Protein AF-D8TQG2-F1 (afdb_monomer)

Radius of gyration: 27.09 Å; Cα contacts (8 Å, |Δi|>4): 360; chains: 1; bounding box: 74×68×69 Å

Secondary structure (DSSP, 8-state):
--TT--TT-EEEE-S-SSGGGTT-EEEE-S--BTTTTBEEEEEEESHHHHHH-TT-EEE-GGGEEE---------------S-TTSHHHHHHHHHHHHT-TTGGGTT--HHHHHHHHHHHHHHHT--------------------------PPPPP---------------HHHHHHHTTTS---GGGSTT--HHHHHHHHHHHHHHHHHTT-S-SSS--HHHHHHHHHHHTTS---HHHHHHHHS---GGGGGGT---HHHHHHHHTT--TTS-S-----HHHHHHHHHHHSS-HHHHHHH-THHHHTTT-HHHHHHHHHHHHTT-

Structure (mmCIF, N/CA/C/O backbone):
data_AF-D8TQG2-F1
#
_entry.id   AF-D8TQG2-F1
#
loop_
_atom_site.group_PDB
_atom_site.id
_atom_site.type_symbol
_atom_site.label_atom_id
_atom_site.label_alt_id
_atom_site.label_comp_id
_atom_site.label_asym_id
_atom_site.label_entity_id
_atom_site.label_seq_id
_atom_site.pdbx_PDB_ins_code
_atom_site.Cartn_x
_atom_site.Cartn_y
_atom_site.Cartn_z
_atom_site.occupancy
_atom_site.B_iso_or_equiv
_atom_site.auth_seq_id
_atom_site.auth_comp_id
_atom_site.auth_asym_id
_atom_site.auth_atom_id
_atom_site.pdbx_PDB_model_num
ATOM 1 N N . MET A 1 1 ? 39.808 -12.192 -28.891 1.00 53.97 1 MET A N 1
ATOM 2 C CA . MET A 1 1 ? 38.763 -11.842 -27.897 1.00 53.97 1 MET A CA 1
ATOM 3 C C . MET A 1 1 ? 37.554 -11.109 -28.497 1.00 53.97 1 MET A C 1
ATOM 5 O O . MET A 1 1 ? 36.552 -11.020 -27.806 1.00 53.97 1 MET A O 1
ATOM 9 N N . ALA A 1 2 ? 37.586 -10.628 -29.751 1.00 56.16 2 ALA A N 1
ATOM 10 C CA . ALA A 1 2 ? 36.454 -9.911 -30.361 1.00 56.16 2 ALA A CA 1
ATOM 11 C C . ALA A 1 2 ? 35.351 -10.815 -30.968 1.00 56.16 2 ALA A C 1
ATOM 13 O O . ALA A 1 2 ? 34.263 -10.323 -31.249 1.00 56.16 2 ALA A O 1
ATOM 14 N N . ASP A 1 3 ? 35.594 -12.120 -31.135 1.00 64.38 3 ASP A N 1
ATOM 15 C CA . ASP A 1 3 ? 34.710 -13.011 -31.914 1.00 64.38 3 ASP A CA 1
ATOM 16 C C . ASP A 1 3 ? 33.412 -13.446 -31.204 1.00 64.38 3 ASP A C 1
ATOM 18 O O . ASP A 1 3 ? 32.565 -14.111 -31.801 1.00 64.38 3 ASP A O 1
ATOM 22 N N . ASP A 1 4 ? 33.210 -13.045 -29.947 1.00 85.19 4 ASP A N 1
ATOM 23 C CA . ASP A 1 4 ? 32.065 -13.485 -29.137 1.00 85.19 4 ASP A CA 1
ATOM 24 C C . ASP A 1 4 ? 30.937 -12.451 -28.998 1.00 85.19 4 ASP A C 1
ATOM 26 O O . ASP A 1 4 ? 29.939 -12.700 -28.313 1.00 85.19 4 ASP A O 1
ATOM 30 N N . LEU A 1 5 ? 31.045 -11.297 -29.661 1.00 92.75 5 LEU A N 1
ATOM 31 C CA . LEU A 1 5 ? 30.005 -10.268 -29.640 1.00 92.75 5 LEU A CA 1
ATOM 32 C C . LEU A 1 5 ? 28.944 -10.544 -30.713 1.00 92.75 5 LEU A C 1
ATOM 34 O O . LEU A 1 5 ? 29.141 -10.302 -31.903 1.00 92.75 5 LEU A O 1
ATOM 38 N N . ARG A 1 6 ? 27.782 -11.047 -30.285 1.00 93.94 6 ARG A N 1
ATOM 39 C CA . ARG A 1 6 ? 26.642 -11.370 -31.159 1.00 93.94 6 ARG A CA 1
ATOM 40 C C . ARG A 1 6 ? 25.444 -10.473 -30.856 1.00 93.94 6 ARG A C 1
ATOM 42 O O . ARG A 1 6 ? 25.353 -9.865 -29.789 1.00 93.94 6 ARG A O 1
ATOM 49 N N . LYS A 1 7 ? 24.486 -10.421 -31.787 1.00 94.44 7 LYS A N 1
ATOM 50 C CA . LYS A 1 7 ? 23.180 -9.786 -31.550 1.00 94.44 7 LYS A CA 1
ATOM 51 C C . LYS A 1 7 ? 22.555 -10.349 -30.265 1.00 94.44 7 LYS A C 1
ATOM 53 O O . LYS A 1 7 ? 22.501 -11.563 -30.090 1.00 94.44 7 LYS A O 1
ATOM 58 N N . GLY A 1 8 ? 22.096 -9.468 -29.380 1.00 92.69 8 GLY A N 1
ATOM 59 C CA . GLY A 1 8 ? 21.528 -9.804 -28.073 1.00 92.69 8 GLY A CA 1
ATOM 60 C C . GLY A 1 8 ? 22.522 -9.779 -26.906 1.00 92.69 8 GLY A C 1
ATOM 61 O O . GLY A 1 8 ? 22.096 -9.844 -25.755 1.00 92.69 8 GLY A O 1
ATOM 62 N N . CYS A 1 9 ? 23.831 -9.666 -27.155 1.00 95.25 9 CYS A N 1
ATOM 63 C CA . CYS A 1 9 ? 24.804 -9.516 -26.074 1.00 95.25 9 CYS A CA 1
ATOM 64 C C . CYS A 1 9 ? 24.611 -8.178 -25.350 1.00 95.25 9 CYS A C 1
ATOM 66 O O . CYS A 1 9 ? 24.595 -7.119 -25.985 1.00 95.25 9 CYS A O 1
ATOM 68 N N . ARG A 1 10 ? 24.523 -8.235 -24.015 1.00 96.19 10 ARG A N 1
ATOM 69 C CA . ARG A 1 10 ? 24.656 -7.057 -23.156 1.00 96.19 10 ARG A CA 1
ATOM 70 C C . ARG A 1 10 ? 26.114 -6.633 -23.071 1.00 96.19 10 ARG A C 1
ATOM 72 O O . ARG A 1 10 ? 26.999 -7.462 -22.843 1.00 96.19 10 ARG A O 1
ATOM 79 N N . VAL A 1 11 ? 26.337 -5.343 -23.250 1.00 97.12 11 VAL A N 1
ATOM 80 C CA . VAL A 1 11 ? 27.664 -4.738 -23.309 1.00 97.12 11 VAL A CA 1
ATOM 81 C C . VAL A 1 11 ? 27.692 -3.441 -22.513 1.00 97.12 11 VAL A C 1
ATOM 83 O O . VAL A 1 11 ? 26.680 -2.748 -22.429 1.00 97.12 11 VAL A O 1
ATOM 86 N N . ARG A 1 12 ? 28.849 -3.123 -21.944 1.00 97.50 12 ARG A N 1
ATOM 87 C CA . ARG A 1 12 ? 29.188 -1.828 -21.365 1.00 97.50 12 ARG A CA 1
ATOM 88 C C . ARG A 1 12 ? 30.148 -1.119 -22.309 1.00 97.50 12 ARG A C 1
ATOM 90 O O . ARG A 1 12 ? 31.041 -1.753 -22.871 1.00 97.50 12 ARG A O 1
ATOM 97 N N . LEU A 1 13 ? 29.917 0.165 -22.535 1.00 97.75 13 LEU A N 1
ATOM 98 C CA . LEU A 1 13 ? 30.717 0.983 -23.438 1.00 97.75 13 LEU A CA 1
ATOM 99 C C . LEU A 1 13 ? 31.872 1.622 -22.664 1.00 97.75 13 LEU A C 1
ATOM 101 O O . LEU A 1 13 ? 31.678 2.117 -21.559 1.00 97.75 13 LEU A O 1
ATOM 105 N N . SER A 1 14 ? 33.070 1.640 -23.243 1.00 97.44 14 SER A N 1
ATOM 106 C CA . SER A 1 14 ? 34.241 2.271 -22.623 1.00 97.44 14 SER A CA 1
ATOM 107 C C . SER A 1 14 ? 35.212 2.824 -23.667 1.00 97.44 14 SER A C 1
ATOM 109 O O . SER A 1 14 ? 35.216 2.398 -24.823 1.00 97.44 14 SER A O 1
ATOM 111 N N . GLY A 1 15 ? 36.039 3.802 -23.287 1.00 96.31 15 GLY A N 1
ATOM 112 C CA . GLY A 1 15 ? 37.063 4.395 -24.158 1.00 96.31 15 GLY A CA 1
ATOM 113 C C . GLY A 1 15 ? 36.517 5.222 -25.331 1.00 96.31 15 GLY A C 1
ATOM 114 O O . GLY A 1 15 ? 37.171 5.319 -26.372 1.00 96.31 15 GLY A O 1
ATOM 115 N N . LEU A 1 16 ? 35.311 5.778 -25.204 1.00 96.62 16 LEU A N 1
ATOM 116 C CA . LEU A 1 16 ? 34.699 6.666 -26.192 1.00 96.62 16 LEU A CA 1
ATOM 117 C C . LEU A 1 16 ? 35.055 8.129 -25.904 1.00 96.62 16 LEU A C 1
ATOM 119 O O . LEU A 1 16 ? 35.160 8.538 -24.751 1.00 96.62 16 LEU A O 1
ATOM 123 N N . SER A 1 17 ? 35.194 8.940 -26.958 1.00 97.12 17 SER A N 1
ATOM 124 C CA . SER A 1 17 ? 35.451 10.386 -26.832 1.00 97.12 17 SER A CA 1
ATOM 125 C C . SER A 1 17 ? 34.265 11.159 -26.250 1.00 97.12 17 SER A C 1
ATOM 127 O O . SER A 1 17 ? 34.432 12.251 -25.719 1.00 97.12 17 SER A O 1
ATOM 129 N N . ILE A 1 18 ? 33.062 10.599 -26.371 1.00 97.06 18 ILE A N 1
ATOM 130 C CA . ILE A 1 18 ? 31.827 11.156 -25.829 1.00 97.06 18 ILE A CA 1
ATOM 131 C C . ILE A 1 18 ? 31.669 10.606 -24.411 1.00 97.06 18 ILE A C 1
ATOM 133 O O . ILE A 1 18 ? 31.338 9.434 -24.234 1.00 97.06 18 ILE A O 1
ATOM 137 N N . SER A 1 19 ? 31.918 11.453 -23.411 1.00 95.56 19 SER A N 1
ATOM 138 C CA . SER A 1 19 ? 31.965 11.056 -21.998 1.00 95.56 19 SER A CA 1
ATOM 139 C C . SER A 1 19 ? 30.675 10.397 -21.513 1.00 95.56 19 SER A C 1
ATOM 141 O O . SER A 1 19 ? 30.756 9.378 -20.839 1.00 95.56 19 SER A O 1
ATOM 143 N N . ILE A 1 20 ? 29.508 10.907 -21.927 1.00 95.75 20 ILE A N 1
ATOM 144 C CA . ILE A 1 20 ? 28.192 10.372 -21.533 1.00 95.75 20 ILE A CA 1
ATOM 145 C C . ILE A 1 20 ? 27.964 8.916 -21.975 1.00 95.75 20 ILE A C 1
ATOM 147 O O . ILE A 1 20 ? 27.122 8.230 -21.409 1.00 95.75 20 ILE A O 1
ATOM 151 N N . LEU A 1 21 ? 28.710 8.425 -22.973 1.00 97.06 21 LEU A N 1
ATOM 152 C CA . LEU A 1 21 ? 28.608 7.041 -23.439 1.00 97.06 21 LEU A CA 1
ATOM 153 C C . LEU A 1 21 ? 29.536 6.080 -22.691 1.00 97.06 21 LEU A C 1
ATOM 155 O O . LEU A 1 21 ? 29.338 4.871 -22.793 1.00 97.06 21 LEU A O 1
ATOM 159 N N . ASN A 1 22 ? 30.548 6.571 -21.973 1.00 97.25 22 ASN A N 1
ATOM 160 C CA . ASN A 1 22 ? 31.389 5.699 -21.157 1.00 97.25 22 ASN A CA 1
ATOM 161 C C . ASN A 1 22 ? 30.583 5.188 -19.957 1.00 97.25 22 ASN A C 1
ATOM 163 O O . ASN A 1 22 ? 29.744 5.903 -19.417 1.00 97.25 22 ASN A O 1
ATOM 167 N N . ASP A 1 23 ? 30.783 3.919 -19.612 1.00 96.31 23 ASP A N 1
ATOM 168 C CA . ASP A 1 23 ? 30.047 3.158 -18.594 1.00 96.31 23 ASP A CA 1
ATOM 169 C C . ASP A 1 23 ? 28.555 2.932 -18.885 1.00 96.31 23 ASP A C 1
ATOM 171 O O . ASP A 1 23 ? 27.867 2.237 -18.134 1.00 96.31 23 ASP A O 1
ATOM 175 N N . SER A 1 24 ? 28.060 3.420 -20.027 1.00 97.06 24 SER A N 1
ATOM 176 C CA . SER A 1 24 ? 26.704 3.132 -20.486 1.00 97.06 24 SER A CA 1
ATOM 177 C C . SER A 1 24 ? 26.537 1.646 -20.796 1.00 97.06 24 SER A C 1
ATOM 179 O O . SER A 1 24 ? 27.381 1.028 -21.450 1.00 97.06 24 SER A O 1
ATOM 181 N N . GLU A 1 25 ? 25.411 1.070 -20.380 1.00 97.38 25 GLU A N 1
ATOM 182 C CA . GLU A 1 25 ? 25.038 -0.304 -20.708 1.00 97.38 25 GLU A CA 1
ATOM 183 C C . GLU A 1 25 ? 24.083 -0.329 -21.899 1.00 97.38 25 GLU A C 1
ATOM 185 O O . GLU A 1 25 ? 23.146 0.466 -21.994 1.00 97.38 25 GLU A O 1
ATOM 190 N N . GLY A 1 26 ? 24.289 -1.282 -22.803 1.00 96.81 26 GLY A N 1
ATOM 191 C CA . GLY A 1 26 ? 23.486 -1.451 -24.003 1.00 96.81 26 GLY A CA 1
ATOM 192 C C . GLY A 1 26 ? 23.373 -2.902 -24.455 1.00 96.81 26 GLY A C 1
ATOM 193 O O . GLY A 1 26 ? 23.882 -3.832 -23.827 1.00 96.81 26 GLY A O 1
ATOM 194 N N . CYS A 1 27 ? 22.679 -3.097 -25.570 1.00 96.62 27 CYS A N 1
ATOM 195 C CA . CYS A 1 27 ? 22.504 -4.390 -26.217 1.00 96.62 27 CYS A CA 1
ATOM 196 C C . CYS A 1 27 ? 22.850 -4.293 -27.705 1.00 96.62 27 CYS A C 1
ATOM 198 O O . CYS A 1 27 ? 22.416 -3.362 -28.388 1.00 96.62 27 CYS A O 1
ATOM 200 N N . ILE A 1 28 ? 23.612 -5.259 -28.221 1.00 96.31 28 ILE A N 1
ATOM 201 C CA . ILE A 1 28 ? 23.922 -5.340 -29.654 1.00 96.31 28 ILE A CA 1
ATOM 202 C C . ILE A 1 28 ? 22.644 -5.710 -30.417 1.00 96.31 28 ILE A C 1
ATOM 204 O O . ILE A 1 28 ? 22.108 -6.804 -30.243 1.00 96.31 28 ILE A O 1
ATOM 208 N N . VAL A 1 29 ? 22.150 -4.824 -31.283 1.00 95.31 29 VAL A N 1
ATOM 209 C CA . VAL A 1 29 ? 20.849 -5.005 -31.966 1.00 95.31 29 VAL A CA 1
ATOM 210 C C . VAL A 1 29 ? 20.953 -5.592 -33.372 1.00 95.31 29 VAL A C 1
ATOM 212 O O . VAL A 1 29 ? 19.951 -6.041 -33.933 1.00 95.31 29 VAL A O 1
ATOM 215 N N . GLY A 1 30 ? 22.155 -5.652 -33.936 1.00 92.50 30 GLY A N 1
ATOM 216 C CA . GLY A 1 30 ? 22.383 -6.081 -35.313 1.00 92.50 30 GLY A CA 1
ATOM 217 C C . GLY A 1 30 ? 23.730 -6.773 -35.516 1.00 92.50 30 GLY A C 1
ATOM 218 O O . GLY A 1 30 ? 24.529 -6.858 -34.580 1.00 92.50 30 GLY A O 1
ATOM 219 N N . PRO A 1 31 ? 23.968 -7.303 -36.727 1.00 94.31 31 PRO A N 1
ATOM 220 C CA . PRO A 1 31 ? 25.251 -7.897 -37.080 1.00 94.31 31 PRO A CA 1
ATOM 221 C C . PRO A 1 31 ? 26.373 -6.849 -37.058 1.00 94.31 31 PRO A C 1
ATOM 223 O O . PRO A 1 31 ? 26.122 -5.643 -37.087 1.00 94.31 31 PRO A O 1
ATOM 226 N N . PHE A 1 32 ? 27.616 -7.328 -37.002 1.00 95.19 32 PHE A N 1
ATOM 227 C CA . PHE A 1 32 ? 28.792 -6.487 -37.198 1.00 95.19 32 PHE A CA 1
ATOM 228 C C . PHE A 1 32 ? 28.749 -5.856 -38.593 1.00 95.19 32 PHE A C 1
ATOM 230 O O . PHE A 1 32 ? 28.595 -6.554 -39.594 1.00 95.19 32 PHE A O 1
ATOM 237 N N . ASP A 1 33 ? 28.870 -4.535 -38.653 1.00 95.56 33 ASP A N 1
ATOM 238 C CA . ASP A 1 33 ? 28.901 -3.789 -39.904 1.00 95.56 33 ASP A CA 1
ATOM 239 C C . ASP A 1 33 ? 30.335 -3.809 -40.447 1.00 95.56 33 ASP A C 1
ATOM 241 O O . ASP A 1 33 ? 31.208 -3.086 -39.958 1.00 95.56 33 ASP A O 1
ATOM 245 N N . SER A 1 34 ? 30.586 -4.657 -41.449 1.00 95.06 34 SER A N 1
ATOM 246 C CA . SER A 1 34 ? 31.916 -4.846 -42.040 1.00 95.06 34 SER A CA 1
ATOM 247 C C . SER A 1 34 ? 32.454 -3.595 -42.735 1.00 95.06 34 SER A C 1
ATOM 249 O O . SER A 1 34 ? 33.667 -3.451 -42.845 1.00 95.06 34 SER A O 1
ATOM 251 N N . ALA A 1 35 ? 31.583 -2.683 -43.181 1.00 95.56 35 ALA A N 1
ATOM 252 C CA . ALA A 1 35 ? 32.004 -1.443 -43.825 1.00 95.56 35 ALA A CA 1
ATOM 253 C C . ALA A 1 35 ? 32.530 -0.428 -42.803 1.00 95.56 35 ALA A C 1
ATOM 255 O O . ALA A 1 35 ? 33.502 0.275 -43.068 1.00 95.56 35 ALA A O 1
ATOM 256 N N . THR A 1 36 ? 31.906 -0.350 -41.622 1.00 96.31 36 THR A N 1
ATOM 257 C CA . THR A 1 36 ? 32.297 0.627 -40.587 1.00 96.31 36 THR A CA 1
ATOM 258 C C . THR A 1 36 ? 33.171 0.052 -39.474 1.00 96.31 36 THR A C 1
ATOM 260 O O . THR A 1 36 ? 33.743 0.814 -38.688 1.00 96.31 36 THR A O 1
ATOM 263 N N . GLY A 1 37 ? 33.283 -1.274 -39.386 1.00 96.06 37 GLY A N 1
ATOM 264 C CA . GLY A 1 37 ? 34.014 -1.968 -38.331 1.00 96.06 37 GLY A CA 1
ATOM 265 C C . GLY A 1 37 ? 33.367 -1.818 -36.949 1.00 96.06 37 GLY A C 1
ATOM 266 O O . GLY A 1 37 ? 34.075 -1.731 -35.942 1.00 96.06 37 GLY A O 1
ATOM 267 N N . ARG A 1 38 ? 32.034 -1.692 -36.887 1.00 97.31 38 ARG A N 1
ATOM 268 C CA . ARG A 1 38 ? 31.287 -1.341 -35.666 1.00 97.31 38 ARG A CA 1
ATOM 269 C C . ARG A 1 38 ? 30.053 -2.222 -35.467 1.00 97.31 38 ARG A C 1
ATOM 271 O O . ARG A 1 38 ? 29.424 -2.661 -36.424 1.00 97.31 38 ARG A O 1
ATOM 278 N N . HIS A 1 39 ? 29.663 -2.420 -34.212 1.00 97.44 39 HIS A N 1
ATOM 279 C CA . HIS A 1 39 ? 28.376 -3.003 -33.840 1.00 97.44 39 HIS A CA 1
ATOM 280 C C . HIS A 1 39 ? 27.338 -1.903 -33.589 1.00 97.44 39 HIS A C 1
ATOM 282 O O . HIS A 1 39 ? 27.659 -0.920 -32.915 1.00 97.44 39 HIS A O 1
ATOM 288 N N . PRO A 1 40 ? 26.092 -2.055 -34.069 1.00 97.88 40 PRO A N 1
ATOM 289 C CA . PRO A 1 40 ? 24.986 -1.214 -33.635 1.00 97.88 40 PRO A CA 1
ATOM 290 C C . PRO A 1 40 ? 24.540 -1.637 -32.228 1.00 97.88 40 PRO A C 1
ATOM 292 O O . PRO A 1 40 ? 24.175 -2.794 -31.996 1.00 97.88 40 PRO A O 1
ATOM 295 N N . VAL A 1 41 ? 24.563 -0.695 -31.290 1.00 97.81 41 VAL A N 1
ATOM 296 C CA . VAL A 1 41 ? 24.223 -0.899 -29.881 1.00 97.81 41 VAL A CA 1
ATOM 297 C C . VAL A 1 41 ? 23.064 0.012 -29.499 1.00 97.81 41 VAL A C 1
ATOM 299 O O . VAL A 1 41 ? 23.153 1.230 -29.636 1.00 97.81 41 VAL A O 1
ATOM 302 N N . LYS A 1 42 ? 21.978 -0.574 -28.989 1.00 97.62 42 LYS A N 1
ATOM 303 C CA . LYS A 1 42 ? 20.886 0.173 -28.359 1.00 97.62 42 LYS A CA 1
ATOM 304 C C . LYS A 1 42 ? 21.216 0.373 -26.886 1.00 97.62 42 LYS A C 1
ATOM 306 O O . LYS A 1 42 ? 21.449 -0.608 -26.180 1.00 97.62 42 LYS A O 1
ATOM 311 N N . LEU A 1 43 ? 21.250 1.625 -26.446 1.00 97.56 43 LEU A N 1
ATOM 312 C CA . LEU A 1 43 ? 21.536 1.975 -25.058 1.00 97.56 43 LEU A CA 1
ATOM 313 C C . LEU A 1 43 ? 20.346 1.620 -24.163 1.00 97.56 43 LEU A C 1
ATOM 315 O O . LEU A 1 43 ? 19.192 1.679 -24.589 1.00 97.56 43 LEU A O 1
ATOM 319 N N . LEU A 1 44 ? 20.650 1.216 -22.934 1.00 94.88 44 LEU A N 1
ATOM 320 C CA . LEU A 1 44 ? 19.684 0.863 -21.897 1.00 94.88 44 LEU A CA 1
ATOM 321 C C . LEU A 1 44 ? 19.852 1.743 -20.656 1.00 94.88 44 LEU A C 1
ATOM 323 O O . LEU A 1 44 ? 18.855 2.036 -20.004 1.00 94.88 44 LEU A O 1
ATOM 327 N N . LYS A 1 45 ? 21.091 2.130 -20.317 1.00 93.75 45 LYS A N 1
ATOM 328 C CA . LYS A 1 45 ? 21.432 2.996 -19.178 1.00 93.75 45 LYS A CA 1
ATOM 329 C C . LYS A 1 45 ? 22.723 3.786 -19.462 1.00 93.75 45 LYS A C 1
ATOM 331 O O . LYS A 1 45 ? 23.555 3.264 -20.203 1.00 93.75 45 LYS A O 1
ATOM 336 N N . PRO A 1 46 ? 22.927 4.957 -18.837 1.00 94.94 46 PRO A N 1
ATOM 337 C CA . PRO A 1 46 ? 21.951 5.682 -18.023 1.00 94.94 46 PRO A CA 1
ATOM 338 C C . PRO A 1 46 ? 20.933 6.431 -18.911 1.00 94.94 46 PRO A C 1
ATOM 340 O O . PRO A 1 46 ? 21.075 6.459 -20.137 1.00 94.94 46 PRO A O 1
ATOM 343 N N . THR A 1 47 ? 19.859 6.964 -18.321 1.00 91.50 47 THR A N 1
ATOM 344 C CA . THR A 1 47 ? 18.724 7.552 -19.064 1.00 91.50 47 THR A CA 1
ATOM 345 C C . THR A 1 47 ? 19.160 8.718 -19.948 1.00 91.50 47 THR A C 1
ATOM 347 O O . THR A 1 47 ? 18.686 8.855 -21.071 1.00 91.50 47 THR A O 1
ATOM 350 N N . GLU A 1 48 ? 20.122 9.514 -19.494 1.00 94.31 48 GLU A N 1
ATOM 351 C CA . GLU A 1 48 ? 20.652 10.669 -20.215 1.00 94.31 48 GLU A CA 1
ATOM 352 C C . GLU A 1 48 ? 21.305 10.242 -21.538 1.00 94.31 48 GLU A C 1
ATOM 354 O O . GLU A 1 48 ? 21.096 10.876 -22.573 1.00 94.31 48 GLU A O 1
ATOM 359 N N . ALA A 1 49 ? 22.034 9.120 -21.536 1.00 94.75 49 ALA A N 1
ATOM 360 C CA . ALA A 1 49 ? 22.641 8.560 -22.740 1.00 94.75 49 ALA A CA 1
ATOM 361 C C . ALA A 1 49 ? 21.579 8.013 -23.710 1.00 94.75 49 ALA A C 1
ATOM 363 O O . ALA A 1 49 ? 21.700 8.185 -24.924 1.00 94.75 49 ALA A O 1
ATOM 364 N N . VAL A 1 50 ? 20.514 7.393 -23.185 1.00 95.75 50 VAL A N 1
ATOM 365 C CA . VAL A 1 50 ? 19.376 6.910 -23.989 1.00 95.75 50 VAL A CA 1
ATOM 366 C C . VAL A 1 50 ? 18.650 8.078 -24.660 1.00 95.75 50 VAL A C 1
ATOM 368 O O . VAL A 1 50 ? 18.372 8.009 -25.855 1.00 95.75 50 VAL A O 1
ATOM 371 N N . THR A 1 51 ? 18.403 9.165 -23.927 1.00 93.62 51 THR A N 1
ATOM 372 C CA . THR A 1 51 ? 17.750 10.376 -24.445 1.00 93.62 51 THR A CA 1
ATOM 373 C C . THR A 1 51 ? 18.612 11.094 -25.480 1.00 93.62 51 THR A C 1
ATOM 375 O O . THR A 1 51 ? 18.096 11.543 -26.500 1.00 93.62 51 THR A O 1
ATOM 378 N N . ALA A 1 52 ? 19.929 11.173 -25.262 1.00 95.19 52 ALA A N 1
ATOM 379 C CA . ALA A 1 52 ? 20.850 11.796 -26.211 1.00 95.19 52 ALA A CA 1
ATOM 380 C C . ALA A 1 52 ? 21.015 10.983 -27.512 1.00 95.19 52 ALA A C 1
ATOM 382 O O . ALA A 1 52 ? 21.280 11.555 -28.570 1.00 95.19 52 ALA A O 1
ATOM 383 N N . TYR A 1 53 ? 20.841 9.656 -27.452 1.00 96.50 53 TYR A N 1
ATOM 384 C CA . TYR A 1 53 ? 21.025 8.744 -28.586 1.00 96.50 53 TYR A CA 1
ATOM 385 C C . TYR A 1 53 ? 19.859 7.745 -28.719 1.00 96.50 53 TYR A C 1
ATOM 387 O O . TYR A 1 53 ? 20.062 6.530 -28.600 1.00 96.50 53 TYR A O 1
ATOM 395 N N . PRO A 1 54 ? 18.637 8.213 -29.041 1.00 93.75 54 PRO A N 1
ATOM 396 C CA . PRO A 1 54 ? 17.427 7.380 -29.034 1.00 93.75 54 PRO A CA 1
ATOM 397 C C . PRO A 1 54 ? 17.467 6.245 -30.069 1.00 93.75 54 PRO A C 1
ATOM 399 O O . PRO A 1 54 ? 16.867 5.187 -29.879 1.00 93.75 54 PRO A O 1
ATOM 402 N N . ASN A 1 55 ? 18.235 6.429 -31.146 1.00 96.56 55 ASN A N 1
ATOM 403 C CA . ASN A 1 55 ? 18.425 5.439 -32.210 1.00 96.56 55 ASN 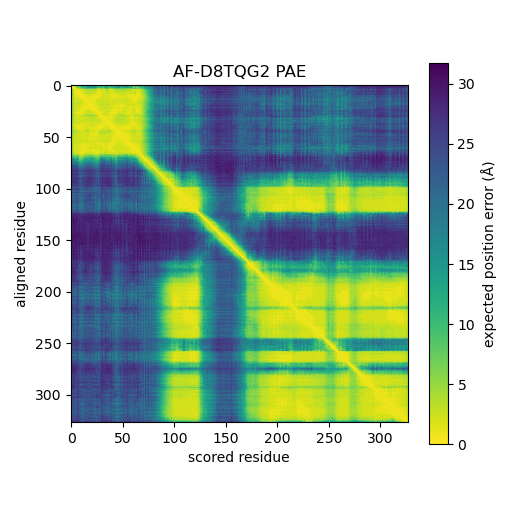A CA 1
ATOM 404 C C . ASN A 1 55 ? 19.589 4.462 -31.938 1.00 96.56 55 ASN A C 1
ATOM 406 O O . ASN A 1 55 ? 19.891 3.608 -32.773 1.00 96.56 55 ASN A O 1
ATOM 410 N N . GLY A 1 56 ? 20.247 4.575 -30.780 1.00 95.50 56 GLY A N 1
ATOM 411 C CA . GLY A 1 56 ? 21.457 3.831 -30.447 1.00 95.50 56 GLY A CA 1
ATOM 412 C C . GLY A 1 56 ? 22.724 4.411 -31.079 1.00 95.50 56 GLY A C 1
ATOM 413 O O . GLY A 1 56 ? 22.730 5.485 -31.679 1.00 95.50 56 GLY A O 1
ATOM 414 N N . VAL A 1 57 ? 23.830 3.685 -30.924 1.00 97.56 57 VAL A N 1
ATOM 415 C CA . VAL A 1 57 ? 25.174 4.107 -31.338 1.00 97.56 57 VAL A CA 1
ATOM 416 C C . VAL A 1 57 ? 25.908 2.981 -32.063 1.00 97.56 57 VAL A C 1
ATOM 418 O O . VAL A 1 57 ? 25.696 1.803 -31.788 1.00 97.56 57 VAL A O 1
ATOM 421 N N . LYS A 1 58 ? 26.799 3.327 -32.999 1.00 97.75 58 LYS A N 1
ATOM 422 C CA . LYS A 1 58 ? 27.700 2.361 -33.649 1.00 97.75 58 LYS A CA 1
ATOM 423 C C . LYS A 1 58 ? 29.075 2.397 -32.985 1.00 97.75 58 LYS A C 1
ATOM 425 O O . LYS A 1 58 ? 29.783 3.404 -33.089 1.00 97.75 58 LYS A O 1
ATOM 430 N N . VAL A 1 59 ? 29.477 1.294 -32.358 1.00 97.62 59 VAL A N 1
ATOM 431 C CA . VAL A 1 59 ? 30.659 1.222 -31.483 1.00 97.62 59 VAL A CA 1
ATOM 432 C C . VAL A 1 59 ? 31.637 0.150 -31.968 1.00 97.62 59 VAL A C 1
ATOM 434 O O . VAL A 1 59 ? 31.219 -0.917 -32.417 1.00 97.62 59 VAL A O 1
ATOM 437 N N . LYS A 1 60 ? 32.947 0.430 -31.924 1.00 97.31 60 LYS A N 1
ATOM 438 C CA . LYS A 1 60 ? 33.978 -0.552 -32.302 1.00 97.31 60 LYS A CA 1
ATOM 439 C C . LYS A 1 60 ? 34.042 -1.676 -31.258 1.00 97.31 60 LYS A C 1
ATOM 441 O O . LYS A 1 60 ? 33.861 -1.389 -30.079 1.00 97.31 60 LYS A O 1
ATOM 446 N N . PRO A 1 61 ? 34.395 -2.917 -31.637 1.00 96.69 61 PRO A N 1
ATOM 447 C CA . PRO A 1 61 ? 34.531 -4.022 -30.684 1.00 96.69 61 PRO A CA 1
ATOM 448 C C . PRO A 1 61 ? 35.466 -3.729 -29.499 1.00 96.69 61 PRO A C 1
ATOM 450 O O . PRO A 1 61 ? 35.191 -4.159 -28.389 1.00 96.69 61 PRO A O 1
ATOM 453 N N . ALA A 1 62 ? 36.533 -2.949 -29.711 1.00 96.62 62 ALA A N 1
ATOM 454 C CA . ALA A 1 62 ? 37.483 -2.573 -28.657 1.00 96.62 62 ALA A CA 1
ATOM 455 C C . ALA A 1 62 ? 36.887 -1.670 -27.558 1.00 96.62 62 ALA A C 1
ATOM 457 O O . ALA A 1 62 ? 37.490 -1.519 -26.504 1.00 96.62 62 ALA A O 1
ATOM 458 N N . ASN A 1 63 ? 35.722 -1.069 -27.811 1.00 97.31 63 ASN A N 1
ATOM 459 C CA . ASN A 1 63 ? 35.007 -0.188 -26.889 1.00 97.31 63 ASN A CA 1
ATOM 460 C C . ASN A 1 63 ? 33.799 -0.888 -26.239 1.00 97.31 63 ASN A C 1
ATOM 462 O O . ASN A 1 63 ? 32.924 -0.213 -25.699 1.00 97.31 63 ASN A O 1
ATOM 466 N N . LEU A 1 64 ? 33.699 -2.217 -26.362 1.00 96.81 64 LEU A N 1
ATOM 467 C CA . LEU A 1 64 ? 32.598 -3.015 -25.833 1.00 96.81 64 LEU A CA 1
ATOM 468 C C . LEU A 1 64 ? 33.128 -4.051 -24.847 1.00 96.81 64 LEU A C 1
ATOM 470 O O . LEU A 1 64 ? 33.847 -4.977 -25.218 1.00 96.81 64 LEU A O 1
ATOM 474 N N . GLU A 1 65 ? 32.706 -3.932 -23.598 1.00 96.31 65 GLU A N 1
ATOM 475 C CA . GLU A 1 65 ? 32.946 -4.920 -22.559 1.00 96.31 65 GLU A CA 1
ATOM 476 C C . GLU A 1 65 ? 31.688 -5.769 -22.369 1.00 96.31 65 GLU A C 1
ATOM 478 O O . GLU A 1 65 ? 30.585 -5.246 -22.227 1.00 96.31 65 GLU A O 1
ATOM 483 N N . ARG A 1 66 ? 31.810 -7.097 -22.379 1.00 95.25 66 ARG A N 1
ATOM 484 C CA . ARG A 1 66 ? 30.653 -7.974 -22.175 1.00 95.25 66 ARG A CA 1
ATOM 485 C C . ARG A 1 66 ? 30.219 -7.914 -20.714 1.00 95.25 66 ARG A C 1
ATOM 487 O O . ARG A 1 66 ? 30.949 -8.357 -19.833 1.00 95.25 66 ARG A O 1
ATOM 494 N N . VAL A 1 67 ? 28.991 -7.468 -20.466 1.00 94.88 67 VAL A N 1
ATOM 495 C CA . VAL A 1 67 ? 28.408 -7.543 -19.124 1.00 94.88 67 VAL A CA 1
ATOM 496 C C . VAL A 1 67 ? 28.028 -8.998 -18.885 1.00 94.88 67 VAL A C 1
ATOM 498 O O . VAL A 1 67 ? 27.181 -9.549 -19.598 1.00 94.88 67 VAL A O 1
ATOM 501 N N . GLN A 1 68 ? 28.670 -9.646 -17.910 1.00 87.88 68 GLN A N 1
ATOM 502 C CA . GLN A 1 68 ? 28.235 -10.960 -17.454 1.00 87.88 68 GLN A CA 1
ATOM 503 C C . GLN A 1 68 ? 26.832 -10.802 -16.879 1.00 87.88 68 GLN A C 1
ATOM 505 O O . GLN A 1 68 ? 26.639 -10.364 -15.749 1.00 87.88 68 GLN A O 1
ATOM 510 N N . THR A 1 69 ? 25.818 -11.155 -17.664 1.00 77.31 69 THR A N 1
ATOM 511 C CA . THR A 1 69 ? 24.522 -11.465 -17.082 1.00 77.31 69 THR A CA 1
ATOM 512 C C . THR A 1 69 ? 24.784 -12.651 -16.175 1.00 77.31 69 THR A C 1
ATOM 514 O O . THR A 1 69 ? 25.113 -13.725 -16.689 1.00 77.31 69 THR A O 1
ATOM 517 N N . HIS A 1 70 ? 24.687 -12.465 -14.858 1.00 64.31 70 HIS A N 1
ATOM 518 C CA . HIS A 1 70 ? 24.537 -13.575 -13.932 1.00 64.31 70 HIS A CA 1
ATOM 519 C C . HIS A 1 70 ? 23.290 -14.342 -14.375 1.00 64.31 70 HIS A C 1
ATOM 521 O O . HIS A 1 70 ? 22.172 -14.061 -13.954 1.00 64.31 70 HIS A O 1
ATOM 527 N N . LYS A 1 71 ? 23.470 -15.284 -15.304 1.00 52.19 71 LYS A N 1
ATOM 528 C CA . LYS A 1 71 ? 22.516 -16.352 -15.517 1.00 52.19 71 LYS A CA 1
ATOM 529 C C . LYS A 1 71 ? 22.546 -17.097 -14.199 1.00 52.19 71 LYS A C 1
ATOM 531 O O . LYS A 1 71 ? 23.492 -17.837 -13.938 1.00 52.19 71 LYS A O 1
ATOM 536 N N . GLN A 1 72 ? 21.540 -16.869 -13.358 1.00 45.38 72 GLN A N 1
ATOM 537 C CA . GLN A 1 72 ? 21.179 -17.890 -12.389 1.00 45.38 72 GLN A CA 1
ATOM 538 C C . GLN A 1 72 ? 21.128 -19.215 -13.166 1.00 45.38 72 GLN A C 1
ATOM 540 O O . GLN A 1 72 ? 20.578 -19.231 -14.275 1.00 45.38 72 GLN A O 1
ATOM 545 N N . PRO A 1 73 ? 21.798 -20.271 -12.683 1.00 40.75 73 PRO A N 1
ATOM 546 C CA . PRO A 1 73 ? 21.895 -21.522 -13.410 1.00 40.75 73 PRO A CA 1
ATOM 547 C C . PRO A 1 73 ? 20.481 -22.038 -13.668 1.00 40.75 73 PRO A C 1
ATOM 549 O O . PRO A 1 73 ? 19.796 -22.498 -12.760 1.00 40.75 73 PRO A O 1
ATOM 552 N N . VAL A 1 74 ? 20.040 -21.932 -14.919 1.00 45.41 74 VAL A N 1
ATOM 553 C CA . VAL A 1 74 ? 18.866 -22.650 -15.393 1.00 45.41 74 VAL A CA 1
ATOM 554 C C . VAL A 1 74 ? 19.318 -24.097 -15.463 1.00 45.41 74 VAL A C 1
ATOM 556 O O . VAL A 1 74 ? 20.087 -24.472 -16.347 1.00 45.41 74 VAL A O 1
ATOM 559 N N . THR A 1 75 ? 18.912 -24.883 -14.473 1.00 41.41 75 THR A N 1
ATOM 560 C CA . THR A 1 75 ? 19.047 -26.334 -14.475 1.00 41.41 75 THR A CA 1
ATOM 561 C C . THR A 1 75 ? 18.470 -26.862 -15.784 1.00 41.41 75 THR A C 1
ATOM 563 O O . THR A 1 75 ? 17.272 -26.748 -16.040 1.00 41.41 75 THR A O 1
ATOM 566 N N . GLU A 1 76 ? 19.331 -27.415 -16.641 1.00 43.25 76 GLU A N 1
ATOM 567 C CA . GLU A 1 76 ? 18.907 -28.155 -17.824 1.00 43.25 76 GLU A CA 1
ATOM 568 C C . GLU A 1 76 ? 18.020 -29.318 -17.371 1.00 43.25 76 GLU A C 1
ATOM 570 O O . GLU A 1 76 ? 18.487 -30.332 -16.845 1.00 43.25 76 GLU A O 1
ATOM 575 N N . ILE A 1 77 ? 16.711 -29.173 -17.573 1.00 44.12 77 ILE A N 1
ATOM 576 C CA . ILE A 1 77 ? 15.761 -30.273 -17.450 1.00 44.12 77 ILE A CA 1
ATOM 577 C C . ILE A 1 77 ? 16.028 -31.202 -18.635 1.00 44.12 77 ILE A C 1
ATOM 579 O O . ILE A 1 77 ? 15.468 -31.062 -19.723 1.00 44.12 77 ILE A O 1
ATOM 583 N N . SER A 1 78 ? 16.932 -32.156 -18.417 1.00 44.12 78 SER A N 1
ATOM 584 C CA . SER A 1 78 ? 17.039 -33.352 -19.243 1.00 44.12 78 SER A CA 1
ATOM 585 C C . SER A 1 78 ? 15.647 -33.976 -19.373 1.00 44.12 78 SER A C 1
ATOM 587 O O . SER A 1 78 ? 14.975 -34.234 -18.376 1.00 44.12 78 SER A O 1
ATOM 589 N N . LYS A 1 79 ? 15.175 -34.168 -20.612 1.00 41.12 79 LYS A N 1
ATOM 590 C CA . LYS A 1 79 ? 13.874 -34.789 -20.904 1.00 41.12 79 LYS A CA 1
ATOM 591 C C . LYS A 1 79 ? 13.795 -36.150 -20.192 1.00 41.12 79 LYS A C 1
ATOM 593 O O . LYS A 1 79 ? 14.507 -37.070 -20.607 1.00 41.12 79 LYS A O 1
ATOM 598 N N . PRO A 1 80 ? 12.942 -36.333 -19.167 1.00 39.78 80 PRO A N 1
ATOM 599 C CA . PRO A 1 80 ? 12.824 -37.626 -18.526 1.00 39.78 80 PRO A CA 1
ATOM 600 C C . PRO A 1 80 ? 11.959 -38.525 -19.409 1.00 39.78 80 PRO A C 1
ATOM 602 O O . PRO A 1 80 ? 10.800 -38.229 -19.704 1.00 39.78 80 PRO A O 1
ATOM 605 N N . LYS A 1 81 ? 12.532 -39.657 -19.824 1.00 47.88 81 LYS A N 1
ATOM 606 C CA . LYS A 1 81 ? 11.756 -40.787 -20.336 1.00 47.88 81 LYS A CA 1
ATOM 607 C C . LYS A 1 81 ? 10.742 -41.204 -19.263 1.00 47.88 81 LYS A C 1
ATOM 609 O O . LYS A 1 81 ? 11.114 -41.483 -18.127 1.00 47.88 81 LYS A O 1
ATOM 614 N N . ALA A 1 82 ? 9.473 -41.201 -19.660 1.00 51.97 82 ALA A N 1
ATOM 615 C CA . ALA A 1 82 ? 8.281 -41.717 -18.991 1.00 51.97 82 ALA A CA 1
ATOM 616 C C . ALA A 1 82 ? 8.493 -42.469 -17.655 1.00 51.97 82 ALA A C 1
ATOM 618 O O . ALA A 1 82 ? 8.636 -43.688 -17.637 1.00 51.97 82 ALA A O 1
ATOM 619 N N . LYS A 1 83 ? 8.384 -41.748 -16.531 1.00 48.75 83 LYS A N 1
ATOM 620 C CA . LYS A 1 83 ? 7.841 -42.263 -15.256 1.00 48.75 83 LYS A CA 1
ATOM 621 C C . LYS A 1 83 ? 6.941 -41.190 -14.633 1.00 48.75 83 LYS A C 1
ATOM 623 O O . LYS A 1 83 ? 7.311 -40.460 -13.718 1.00 48.75 83 LYS A O 1
ATOM 628 N N . SER A 1 84 ? 5.758 -41.066 -15.229 1.00 60.09 84 SER A N 1
ATOM 629 C CA . SER A 1 84 ? 4.666 -40.173 -14.838 1.00 60.09 84 SER A CA 1
ATOM 630 C C . SER A 1 84 ? 4.012 -40.668 -13.547 1.00 60.09 84 SER A C 1
ATOM 632 O O . SER A 1 84 ? 3.498 -41.785 -13.525 1.00 60.09 84 SER A O 1
ATOM 634 N N . LYS A 1 85 ? 4.105 -39.857 -12.480 1.00 55.69 85 LYS A N 1
ATOM 635 C CA . LYS A 1 85 ? 3.118 -39.686 -11.384 1.00 55.69 85 LYS A CA 1
ATOM 636 C C . LYS A 1 85 ? 3.645 -38.796 -10.244 1.00 55.69 85 LYS A C 1
ATOM 638 O O . LYS A 1 85 ? 2.851 -38.123 -9.604 1.00 55.69 85 LYS A O 1
ATOM 643 N N . ARG A 1 86 ? 4.968 -38.705 -10.028 1.00 54.34 86 ARG A N 1
ATOM 644 C CA . ARG A 1 86 ? 5.551 -37.920 -8.911 1.00 54.34 86 ARG A CA 1
ATOM 645 C C . ARG A 1 86 ? 5.811 -36.435 -9.228 1.00 54.34 86 ARG A C 1
ATOM 647 O O . ARG A 1 86 ? 5.747 -35.610 -8.330 1.00 54.34 86 ARG A O 1
ATOM 654 N N . ALA A 1 87 ? 6.032 -36.075 -10.496 1.00 52.00 87 ALA A N 1
ATOM 655 C CA . ALA A 1 87 ? 6.253 -34.680 -10.912 1.00 52.00 87 ALA A CA 1
ATOM 656 C C . ALA A 1 87 ? 4.966 -33.827 -10.934 1.00 52.00 87 ALA A C 1
ATOM 658 O O . ALA A 1 87 ? 5.018 -32.625 -10.701 1.00 52.00 87 ALA A O 1
ATOM 659 N N . ALA A 1 88 ? 3.798 -34.446 -11.143 1.00 52.66 88 ALA A N 1
ATOM 660 C CA . ALA A 1 88 ? 2.517 -33.738 -11.080 1.00 52.66 88 ALA A CA 1
ATOM 661 C C . ALA A 1 88 ? 2.190 -33.254 -9.652 1.00 52.66 88 ALA A C 1
ATOM 663 O O . ALA A 1 88 ? 1.577 -32.206 -9.482 1.00 52.66 88 ALA A O 1
ATOM 664 N N . GLN A 1 89 ? 2.655 -33.974 -8.622 1.00 55.38 89 GLN A N 1
ATOM 665 C CA . GLN A 1 89 ? 2.450 -33.582 -7.225 1.00 55.38 89 GLN A CA 1
ATOM 666 C C . GLN A 1 89 ? 3.314 -32.384 -6.799 1.00 55.38 89 GLN A C 1
ATOM 668 O O . GLN A 1 89 ? 2.851 -31.588 -5.988 1.00 55.38 89 GLN A O 1
ATOM 673 N N . SER A 1 90 ? 4.524 -32.193 -7.349 1.00 55.66 90 SER A N 1
ATOM 674 C CA . SER A 1 90 ? 5.354 -31.031 -6.975 1.00 55.66 90 SER A CA 1
ATOM 675 C C . SER A 1 90 ? 4.920 -29.736 -7.669 1.00 55.66 90 SER A C 1
ATOM 677 O O . SER A 1 90 ? 5.066 -28.666 -7.090 1.00 55.66 90 SER A O 1
ATOM 679 N N . PHE A 1 91 ? 4.353 -29.816 -8.877 1.00 54.31 91 PHE A N 1
ATOM 680 C CA . PHE A 1 91 ? 3.814 -28.641 -9.574 1.00 54.31 91 PHE A CA 1
ATOM 681 C C . PHE A 1 91 ? 2.493 -28.150 -8.962 1.00 54.31 91 PHE A C 1
ATOM 683 O O . PHE A 1 91 ? 2.275 -26.947 -8.863 1.00 54.31 91 PHE A O 1
ATOM 690 N N . ALA A 1 92 ? 1.641 -29.067 -8.489 1.00 57.97 92 ALA A N 1
ATOM 691 C CA . ALA A 1 92 ? 0.398 -28.708 -7.804 1.00 57.97 92 ALA A CA 1
ATOM 692 C C . ALA A 1 92 ? 0.642 -28.005 -6.453 1.00 57.97 92 ALA A C 1
ATOM 694 O O . ALA A 1 92 ? -0.113 -27.107 -6.093 1.00 57.97 92 ALA A O 1
ATOM 695 N N . GLY A 1 93 ? 1.708 -28.371 -5.728 1.00 59.25 93 GLY A N 1
ATOM 696 C CA . GLY A 1 93 ? 2.112 -27.677 -4.497 1.00 59.25 93 GLY A CA 1
ATOM 697 C C . GLY A 1 93 ? 2.574 -26.241 -4.755 1.00 59.25 93 GLY A C 1
ATOM 698 O O . GLY A 1 93 ? 2.072 -25.315 -4.130 1.00 59.25 93 GLY A O 1
ATOM 699 N N . ALA A 1 94 ? 3.442 -26.042 -5.753 1.00 58.53 94 ALA A N 1
ATOM 700 C CA . ALA A 1 94 ? 3.957 -24.716 -6.105 1.00 58.53 94 ALA A CA 1
ATOM 701 C C . ALA A 1 94 ? 2.864 -23.752 -6.611 1.00 58.53 94 ALA A C 1
ATOM 703 O O . ALA A 1 94 ? 2.921 -22.557 -6.336 1.00 58.53 94 ALA A O 1
ATOM 704 N N . ALA A 1 95 ? 1.848 -24.260 -7.317 1.00 60.94 95 ALA A N 1
ATOM 705 C CA . ALA A 1 95 ? 0.715 -23.444 -7.754 1.00 60.94 95 ALA A CA 1
ATOM 706 C C . ALA A 1 95 ? -0.188 -23.003 -6.589 1.00 60.94 95 ALA A C 1
ATOM 708 O O . ALA A 1 95 ? -0.785 -21.933 -6.656 1.00 60.94 95 ALA A O 1
ATOM 709 N N . LYS A 1 96 ? -0.280 -23.803 -5.518 1.00 65.38 96 LYS A N 1
ATOM 710 C CA . LYS A 1 96 ? -1.073 -23.461 -4.332 1.00 65.38 96 LYS A CA 1
ATOM 711 C C . LYS A 1 96 ? -0.403 -22.364 -3.505 1.00 65.38 96 LYS A C 1
ATOM 713 O O . LYS A 1 96 ? -1.083 -21.429 -3.103 1.00 65.38 96 LYS A O 1
ATOM 718 N N . ASP A 1 97 ? 0.915 -22.437 -3.330 1.00 63.44 97 ASP A N 1
ATOM 719 C CA . ASP A 1 97 ? 1.680 -21.401 -2.621 1.00 63.44 97 ASP A CA 1
ATOM 720 C C . ASP A 1 97 ? 1.685 -20.070 -3.394 1.00 63.44 97 ASP A C 1
ATOM 722 O O . ASP A 1 97 ? 1.725 -18.995 -2.803 1.00 63.44 97 ASP A O 1
ATOM 726 N N . PHE A 1 98 ? 1.571 -20.128 -4.724 1.00 64.31 98 PHE A N 1
ATOM 727 C CA . PHE A 1 98 ? 1.439 -18.942 -5.571 1.00 64.31 98 PHE A CA 1
ATOM 728 C C . PHE A 1 98 ? 0.074 -18.233 -5.424 1.00 64.31 98 PHE A C 1
ATOM 730 O O . PHE A 1 98 ? -0.045 -17.030 -5.667 1.00 64.31 98 PHE A O 1
ATOM 737 N N . MET A 1 99 ? -0.955 -18.965 -4.989 1.00 77.38 99 MET A N 1
ATOM 738 C CA . MET A 1 99 ? -2.299 -18.429 -4.751 1.00 77.38 99 MET A CA 1
ATOM 739 C C . MET A 1 99 ? -2.467 -17.849 -3.341 1.00 77.38 99 MET A C 1
ATOM 741 O O . MET A 1 99 ? -3.488 -17.218 -3.084 1.00 77.38 99 MET A O 1
ATOM 745 N N . ASP A 1 100 ? -1.485 -18.015 -2.446 1.00 89.94 100 ASP A N 1
ATOM 746 C CA . ASP A 1 100 ? -1.522 -17.431 -1.103 1.00 89.94 100 ASP A CA 1
ATOM 747 C C . ASP A 1 100 ? -1.510 -15.891 -1.197 1.00 89.94 100 ASP A C 1
ATOM 749 O O . ASP A 1 100 ? -0.543 -15.316 -1.727 1.00 89.94 100 ASP A O 1
ATOM 753 N N . PRO A 1 101 ? -2.557 -15.198 -0.705 1.00 91.88 101 PRO A N 1
ATOM 754 C CA . PRO A 1 101 ? -2.622 -13.743 -0.701 1.00 91.88 101 PRO A CA 1
ATOM 755 C C . PRO A 1 101 ? -1.445 -13.065 0.006 1.00 91.88 101 PRO A C 1
ATOM 757 O O . PRO A 1 101 ? -1.068 -11.969 -0.400 1.00 91.88 101 PRO A O 1
ATOM 760 N N . SER A 1 102 ? -0.820 -13.731 0.983 1.00 93.50 102 SER A N 1
ATOM 761 C CA . SER A 1 102 ? 0.310 -13.224 1.773 1.00 93.50 102 SER A CA 1
ATOM 762 C C . SER A 1 102 ? 1.695 -13.484 1.158 1.00 93.50 102 SER A C 1
ATOM 764 O O . SER A 1 102 ? 2.717 -13.045 1.695 1.00 93.50 102 SER A O 1
ATOM 766 N N . SER A 1 103 ? 1.762 -14.160 0.002 1.00 90.88 103 SER A N 1
ATOM 767 C CA . SER A 1 103 ? 3.022 -14.536 -0.667 1.00 90.88 103 SER A CA 1
ATOM 768 C C . SER A 1 103 ? 3.933 -13.355 -1.039 1.00 90.88 103 SER A C 1
ATOM 770 O O . SER A 1 103 ? 5.141 -13.547 -1.184 1.00 90.88 103 SER A O 1
ATOM 772 N N . TRP A 1 104 ? 3.398 -12.129 -1.129 1.00 91.00 104 TRP A N 1
ATOM 773 C CA . TRP A 1 104 ? 4.178 -10.903 -1.371 1.00 91.00 104 TRP A CA 1
ATOM 774 C C . TRP A 1 104 ? 5.257 -10.657 -0.306 1.00 91.00 104 TRP A C 1
ATOM 776 O O . TRP A 1 104 ? 6.290 -10.065 -0.600 1.00 91.00 104 TRP A O 1
ATOM 786 N N . ALA A 1 105 ? 5.051 -11.139 0.921 1.00 92.50 105 ALA A N 1
ATOM 787 C CA . ALA A 1 105 ? 5.940 -10.883 2.049 1.00 92.50 105 ALA A CA 1
ATOM 788 C C . ALA A 1 105 ? 7.165 -11.818 2.105 1.00 92.50 105 ALA A C 1
ATOM 790 O O . ALA A 1 105 ? 8.060 -11.631 2.943 1.00 92.50 105 ALA A O 1
ATOM 791 N N . LEU A 1 106 ? 7.216 -12.847 1.251 1.00 89.81 106 LEU A N 1
ATOM 792 C CA . LEU A 1 106 ? 8.275 -13.853 1.263 1.00 89.81 106 LEU A CA 1
ATOM 793 C C . LEU A 1 106 ? 9.642 -13.232 0.941 1.00 89.81 106 LEU A C 1
ATOM 795 O O . LEU A 1 106 ? 9.830 -12.551 -0.061 1.00 89.81 106 LEU A O 1
ATOM 799 N N . GLY A 1 107 ? 10.626 -13.492 1.806 1.00 88.50 107 GLY A N 1
ATOM 800 C CA . GLY A 1 107 ? 11.990 -12.974 1.651 1.00 88.50 107 GLY A CA 1
ATOM 801 C C . GLY A 1 107 ? 12.177 -11.508 2.063 1.00 88.50 107 GLY A C 1
ATOM 802 O O . GLY A 1 107 ? 13.301 -11.006 2.010 1.00 88.50 107 GLY A O 1
ATOM 803 N N . MET A 1 108 ? 11.122 -10.824 2.513 1.00 91.12 108 MET A N 1
ATOM 804 C CA . MET A 1 108 ? 11.208 -9.467 3.055 1.00 91.12 108 MET A CA 1
ATOM 805 C C . MET A 1 108 ? 11.454 -9.489 4.569 1.00 91.12 108 MET A C 1
ATOM 807 O O . MET A 1 108 ? 11.017 -10.394 5.277 1.00 91.12 108 MET A O 1
ATOM 811 N N . SER A 1 109 ? 12.155 -8.476 5.086 1.00 93.44 109 SER A N 1
ATOM 812 C CA . SER A 1 109 ? 12.249 -8.264 6.535 1.00 93.44 109 SER A CA 1
ATOM 813 C C . SER A 1 109 ? 10.948 -7.647 7.070 1.00 93.44 109 SER A C 1
ATOM 815 O O . SER A 1 109 ? 10.290 -6.924 6.321 1.00 93.44 109 SER A O 1
ATOM 817 N N . PRO A 1 110 ? 10.599 -7.825 8.360 1.00 95.00 110 PRO A N 1
ATOM 818 C CA . PRO A 1 110 ? 9.362 -7.270 8.923 1.00 95.00 110 PRO A CA 1
ATOM 819 C C . PRO A 1 110 ? 9.192 -5.758 8.704 1.00 95.00 110 PRO A C 1
ATOM 821 O O . PRO A 1 110 ? 8.101 -5.296 8.397 1.00 95.00 110 PRO A O 1
ATOM 824 N N . SER A 1 111 ? 10.283 -4.985 8.785 1.00 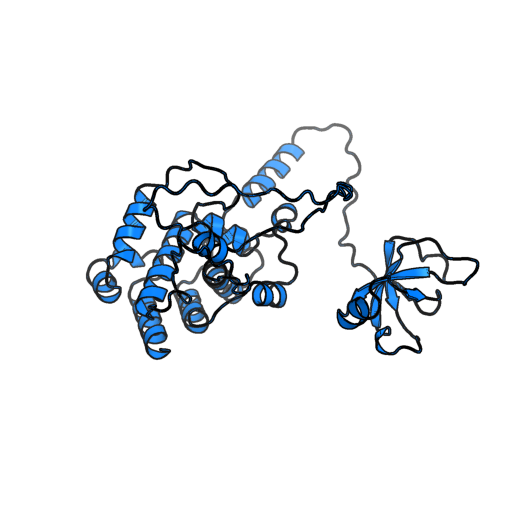95.56 111 SER A N 1
ATOM 825 C CA . SER A 1 111 ? 10.253 -3.538 8.513 1.00 95.56 111 SER A CA 1
ATOM 826 C C . SER A 1 111 ? 9.863 -3.227 7.063 1.00 95.56 111 SER A C 1
ATOM 828 O O . SER A 1 111 ? 9.011 -2.378 6.816 1.00 95.56 111 SER A O 1
ATOM 830 N N . LYS A 1 112 ? 10.433 -3.966 6.099 1.00 94.69 112 LYS A N 1
ATOM 831 C CA . LYS A 1 112 ? 10.096 -3.810 4.680 1.00 94.69 112 LYS A CA 1
ATOM 832 C C . LYS A 1 112 ? 8.680 -4.282 4.373 1.00 94.69 112 LYS A C 1
ATOM 834 O O . LYS A 1 112 ? 8.041 -3.705 3.505 1.00 94.69 112 LYS A O 1
ATOM 839 N N . GLN A 1 113 ? 8.204 -5.326 5.052 1.00 94.94 113 GLN A N 1
ATOM 840 C CA . GLN A 1 113 ? 6.833 -5.804 4.883 1.00 94.94 113 GLN A CA 1
ATOM 841 C C . GLN A 1 113 ? 5.824 -4.757 5.361 1.00 94.94 113 GLN A C 1
ATOM 843 O O . GLN A 1 113 ? 4.839 -4.497 4.676 1.00 94.94 113 GLN A O 1
ATOM 848 N N . ALA A 1 114 ? 6.099 -4.131 6.510 1.00 96.94 114 ALA A N 1
ATOM 849 C CA . ALA A 1 114 ? 5.264 -3.064 7.031 1.00 96.94 114 ALA A CA 1
ATOM 850 C C . ALA A 1 114 ? 5.196 -1.876 6.064 1.00 96.94 114 ALA A C 1
ATOM 852 O O . ALA A 1 114 ? 4.115 -1.440 5.690 1.00 96.94 114 ALA A O 1
ATOM 853 N N . GLU A 1 115 ? 6.357 -1.402 5.617 1.00 96.50 115 GLU A N 1
ATOM 854 C CA . GLU A 1 115 ? 6.465 -0.312 4.649 1.00 96.50 115 GLU A CA 1
ATOM 855 C C . GLU A 1 115 ? 5.757 -0.630 3.323 1.00 96.50 115 GLU A C 1
ATOM 857 O O . GLU A 1 115 ? 4.988 0.189 2.839 1.00 96.50 115 GLU A O 1
ATOM 862 N N . TRP A 1 116 ? 5.942 -1.838 2.780 1.00 95.44 116 TRP A N 1
ATOM 863 C CA . TRP A 1 116 ? 5.267 -2.288 1.557 1.00 95.44 116 TRP A CA 1
ATOM 864 C C . TRP A 1 116 ? 3.746 -2.227 1.668 1.00 95.44 116 TRP A C 1
ATOM 866 O O . TRP A 1 116 ? 3.084 -1.737 0.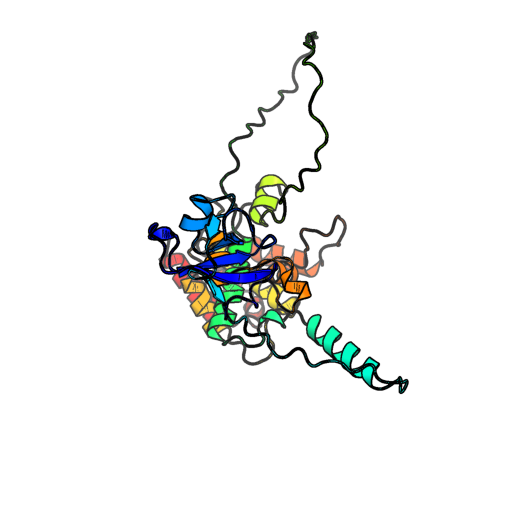759 1.00 95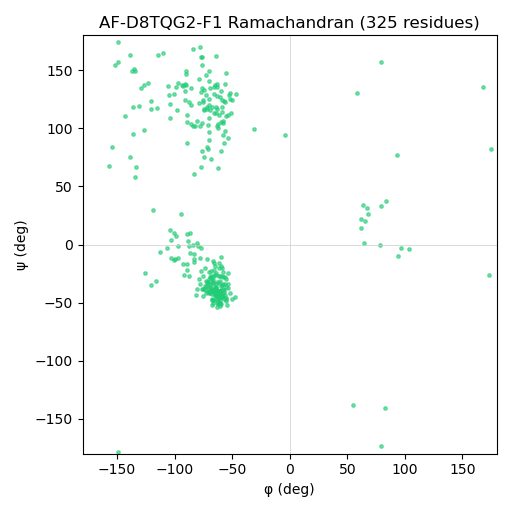.44 116 TRP A O 1
ATOM 876 N N . LEU A 1 117 ? 3.178 -2.723 2.769 1.00 96.06 117 LEU A N 1
ATOM 877 C CA . LEU A 1 117 ? 1.728 -2.754 2.931 1.00 96.06 117 LEU A CA 1
ATOM 878 C C . LEU A 1 117 ? 1.145 -1.345 3.149 1.00 96.06 117 LEU A C 1
ATOM 880 O O . LEU A 1 117 ? 0.059 -1.062 2.651 1.00 96.06 117 LEU A O 1
ATOM 884 N N . VAL A 1 118 ? 1.882 -0.438 3.805 1.00 96.50 118 VAL A N 1
ATOM 885 C CA . VAL A 1 118 ? 1.511 0.989 3.870 1.00 96.50 118 VAL A CA 1
ATOM 886 C C . VAL A 1 118 ? 1.559 1.629 2.481 1.00 96.50 118 VAL A C 1
ATOM 888 O O . VAL A 1 118 ? 0.643 2.353 2.102 1.00 96.50 118 VAL A O 1
ATOM 891 N N . ASP A 1 119 ? 2.592 1.339 1.693 1.00 94.62 119 ASP A N 1
ATOM 892 C CA . ASP A 1 119 ? 2.715 1.865 0.334 1.00 94.62 119 ASP A CA 1
ATOM 893 C C . ASP A 1 119 ? 1.662 1.269 -0.614 1.00 94.62 119 ASP A C 1
ATOM 895 O O . ASP A 1 119 ? 1.239 1.949 -1.542 1.00 94.62 119 ASP A O 1
ATOM 899 N N . CYS A 1 120 ? 1.158 0.053 -0.361 1.00 93.06 120 CYS A N 1
ATOM 900 C CA . CYS A 1 120 ? -0.010 -0.483 -1.071 1.00 93.06 120 CYS A CA 1
ATOM 901 C C . CYS A 1 120 ? -1.246 0.396 -0.849 1.00 93.06 120 CYS A C 1
ATOM 903 O O . CYS A 1 120 ? -1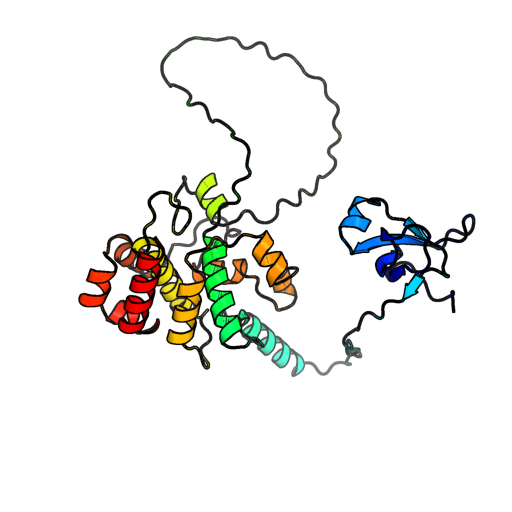.952 0.696 -1.810 1.00 93.06 120 CYS A O 1
ATOM 905 N N . TYR A 1 121 ? -1.493 0.823 0.394 1.00 92.81 121 TYR A N 1
ATOM 906 C CA . TYR A 1 121 ? -2.570 1.762 0.709 1.00 92.81 121 TYR A CA 1
ATOM 907 C C . TYR A 1 121 ? -2.332 3.115 0.031 1.00 92.81 121 TYR A C 1
ATOM 909 O O . TYR A 1 121 ? -3.169 3.562 -0.747 1.00 92.81 121 TYR A O 1
ATOM 917 N N . ARG A 1 122 ? -1.154 3.721 0.236 1.00 90.31 122 ARG A N 1
ATOM 918 C CA . ARG A 1 122 ? -0.833 5.055 -0.300 1.00 90.31 122 ARG A CA 1
ATOM 919 C C . ARG A 1 122 ? -0.873 5.093 -1.826 1.00 90.31 122 ARG A C 1
ATOM 921 O O . ARG A 1 122 ? -1.390 6.042 -2.390 1.00 90.31 122 ARG A O 1
ATOM 928 N N . LEU A 1 123 ? -0.379 4.056 -2.507 1.00 82.19 123 LEU A N 1
ATOM 929 C CA . LEU A 1 123 ? -0.432 3.975 -3.971 1.00 82.19 123 LEU A CA 1
ATOM 930 C C . LEU A 1 123 ? -1.865 3.793 -4.488 1.00 82.19 123 LEU A C 1
ATOM 932 O O . LEU A 1 123 ? -2.180 4.200 -5.605 1.00 82.19 123 LEU A O 1
ATOM 936 N N . SER A 1 124 ? -2.732 3.167 -3.690 1.00 68.69 124 SER A N 1
ATOM 9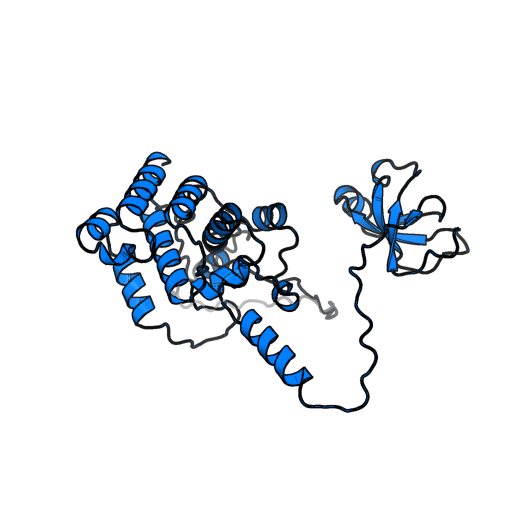37 C CA . SER A 1 124 ? -4.144 3.001 -4.038 1.00 68.69 124 SER A CA 1
ATOM 938 C C . SER A 1 124 ? -4.926 4.299 -3.919 1.00 68.69 124 SER A C 1
ATOM 940 O O . SER A 1 124 ? -5.958 4.406 -4.569 1.00 68.69 124 SER A O 1
ATOM 942 N N . THR A 1 125 ? -4.428 5.277 -3.157 1.00 55.25 125 THR A N 1
ATOM 943 C CA . THR A 1 125 ? -5.095 6.560 -2.923 1.00 55.25 125 THR A CA 1
ATOM 944 C C . THR A 1 125 ? -4.606 7.700 -3.826 1.00 55.25 125 THR A C 1
ATOM 946 O O . THR A 1 125 ? -5.157 8.786 -3.746 1.00 55.25 125 THR A O 1
ATOM 949 N N . VAL A 1 126 ? -3.633 7.501 -4.728 1.00 39.38 126 VAL A N 1
ATOM 950 C CA . VAL A 1 126 ? -3.058 8.604 -5.534 1.00 39.38 126 VAL A CA 1
ATOM 951 C C . VAL A 1 126 ? -3.769 8.834 -6.883 1.00 39.38 126 VAL A C 1
ATOM 953 O O . VAL A 1 126 ? -3.792 7.919 -7.713 1.00 39.38 126 VAL A O 1
ATOM 956 N N . PRO A 1 127 ? -4.266 10.054 -7.178 1.00 37.59 127 PRO A N 1
ATOM 957 C CA . PRO A 1 127 ? -4.524 10.533 -8.531 1.00 37.59 127 PRO A CA 1
ATOM 958 C C . PRO A 1 127 ? -3.213 10.955 -9.217 1.00 37.59 127 PRO A C 1
ATOM 960 O O . PRO A 1 127 ? -2.427 11.741 -8.688 1.00 37.59 127 PRO A O 1
ATOM 963 N N . SER A 1 128 ? -2.987 10.488 -10.441 1.00 38.06 128 SER A N 1
ATOM 964 C CA . SER A 1 128 ? -2.058 11.080 -11.400 1.00 38.06 128 SER A CA 1
ATOM 965 C C . SER A 1 128 ? -2.649 12.397 -11.910 1.00 38.06 128 SER A C 1
ATOM 967 O O . SER A 1 128 ? -3.242 12.461 -12.990 1.00 38.06 128 SER A O 1
ATOM 969 N N . LEU A 1 129 ? -2.443 13.481 -11.163 1.00 37.06 129 LEU A N 1
ATOM 970 C CA . LEU A 1 129 ? -2.776 14.842 -11.592 1.00 37.06 129 LEU A CA 1
ATOM 971 C C . LEU A 1 129 ? -1.871 15.315 -12.743 1.00 37.06 129 LEU A C 1
ATOM 973 O O . LEU A 1 129 ? -1.005 16.154 -12.549 1.00 37.06 129 LEU A O 1
ATOM 977 N N . LEU A 1 130 ? -2.087 14.788 -13.950 1.00 36.25 130 LEU A N 1
ATOM 978 C CA . LEU A 1 130 ? -1.709 15.383 -15.237 1.00 36.25 130 LEU A CA 1
ATOM 979 C C . LEU A 1 130 ? -2.605 14.797 -16.346 1.00 36.25 130 LEU A C 1
ATOM 981 O O . LEU A 1 130 ? -2.142 14.088 -17.242 1.00 36.25 130 LEU A O 1
ATOM 985 N N . VAL A 1 131 ? -3.899 15.113 -16.312 1.00 39.69 131 VAL A N 1
ATOM 986 C CA . VAL A 1 131 ? -4.716 15.130 -17.532 1.00 39.69 131 VAL A CA 1
ATOM 987 C C . VAL A 1 131 ? -5.157 16.580 -17.733 1.00 39.69 131 VAL A C 1
ATOM 989 O O . VAL A 1 131 ? -5.795 17.126 -16.840 1.00 39.69 131 VAL A O 1
ATOM 992 N N . PRO A 1 132 ? -4.771 17.243 -18.838 1.00 39.44 132 PRO A N 1
ATOM 993 C CA . PRO A 1 132 ? -5.165 18.624 -19.078 1.00 39.44 132 PRO A CA 1
ATOM 994 C C . PRO A 1 132 ? -6.687 18.711 -19.210 1.00 39.44 132 PRO A C 1
ATOM 996 O O . PRO A 1 132 ? -7.288 17.880 -19.894 1.00 39.44 132 PRO A O 1
ATOM 999 N N . ASP A 1 133 ? -7.260 19.722 -18.553 1.00 36.91 133 ASP A N 1
ATOM 1000 C CA . ASP A 1 133 ? -8.672 20.105 -18.537 1.00 36.91 133 ASP A CA 1
ATOM 1001 C C . ASP A 1 133 ? -9.399 19.787 -19.852 1.00 36.91 133 ASP A C 1
ATOM 1003 O O . ASP A 1 133 ? -9.350 20.549 -20.820 1.00 36.91 133 ASP A O 1
ATOM 1007 N N . TYR A 1 134 ? -10.139 18.679 -19.881 1.00 40.25 134 TYR A N 1
ATOM 1008 C CA . TYR A 1 134 ? -11.280 18.568 -20.779 1.00 40.25 134 TYR A CA 1
ATOM 1009 C C . TYR A 1 134 ? -12.487 19.096 -20.019 1.00 40.25 134 TYR A C 1
ATOM 1011 O O . TYR A 1 134 ? -13.206 18.358 -19.350 1.00 40.25 134 TYR A O 1
ATOM 1019 N N . ALA A 1 135 ? -12.673 20.412 -20.115 1.00 38.34 135 ALA A N 1
ATOM 1020 C CA . ALA A 1 135 ? -13.890 21.088 -19.710 1.00 38.34 135 ALA A CA 1
ATOM 1021 C C . ALA A 1 135 ? -15.079 20.463 -20.457 1.00 38.34 135 ALA A C 1
ATOM 1023 O O . ALA A 1 135 ? -15.369 20.795 -21.608 1.00 38.34 135 ALA A O 1
ATOM 1024 N N . MET A 1 136 ? -15.776 19.541 -19.796 1.00 39.34 136 MET A N 1
ATOM 1025 C CA . MET A 1 136 ? -17.127 19.144 -20.169 1.00 39.34 136 MET A CA 1
ATOM 1026 C C . MET A 1 136 ? -18.039 20.321 -19.821 1.00 39.34 136 MET A C 1
ATOM 1028 O O . MET A 1 136 ? -18.631 20.380 -18.746 1.00 39.34 136 MET A O 1
ATOM 1032 N N . HIS A 1 137 ? -18.096 21.312 -20.714 1.00 39.78 137 HIS A N 1
ATOM 1033 C CA . HIS A 1 137 ? -19.098 22.364 -20.635 1.00 39.78 137 HIS A CA 1
ATOM 1034 C C . HIS A 1 137 ? -20.483 21.717 -20.700 1.00 39.78 137 HIS A C 1
ATOM 1036 O O . HIS A 1 137 ? -20.823 21.040 -21.672 1.00 39.78 137 HIS A O 1
ATOM 1042 N N . GLY A 1 138 ? -21.247 21.910 -19.624 1.00 37.12 138 GLY A N 1
ATOM 1043 C CA . GLY A 1 138 ? -22.610 21.427 -19.484 1.00 37.12 138 GLY A CA 1
ATOM 1044 C C . GLY A 1 138 ? -23.475 21.860 -20.662 1.00 37.12 138 GLY A C 1
ATOM 1045 O O . GLY A 1 138 ? -23.526 23.033 -21.027 1.00 37.12 138 GLY A O 1
ATOM 1046 N N . VAL A 1 139 ? -24.151 20.883 -21.258 1.00 37.25 139 VAL A N 1
ATOM 1047 C CA . VAL A 1 139 ? -25.237 21.120 -22.201 1.00 37.25 139 VAL A CA 1
ATOM 1048 C C . VAL A 1 139 ? -26.453 21.531 -21.379 1.00 37.25 139 VAL A C 1
ATOM 1050 O O . VAL A 1 139 ? -27.086 20.696 -20.734 1.00 37.25 139 VAL A O 1
ATOM 1053 N N . ASP A 1 140 ? -26.765 22.825 -21.395 1.00 40.97 140 ASP A N 1
ATOM 1054 C CA . ASP A 1 140 ? -28.032 23.340 -20.886 1.00 40.97 140 ASP A CA 1
ATOM 1055 C C . ASP A 1 140 ? -29.176 22.825 -21.765 1.00 40.97 140 ASP A C 1
ATOM 1057 O O . ASP A 1 140 ? -29.326 23.178 -22.937 1.00 40.97 140 ASP A O 1
ATOM 1061 N N . ASN A 1 141 ? -30.012 21.979 -21.172 1.00 46.22 141 ASN A N 1
ATOM 1062 C CA . ASN A 1 141 ? -31.180 21.384 -21.806 1.00 46.22 141 ASN A CA 1
ATOM 1063 C C . ASN A 1 141 ? -32.378 22.347 -21.736 1.00 46.22 141 ASN A C 1
ATOM 1065 O O . ASN A 1 141 ? -33.408 22.053 -21.132 1.00 46.22 141 ASN A O 1
ATOM 1069 N N . SER A 1 142 ? -32.254 23.533 -22.338 1.00 45.47 142 SER A N 1
ATOM 1070 C CA . SER A 1 142 ? -33.409 24.414 -22.533 1.00 45.47 142 SER A CA 1
ATOM 1071 C C . SER A 1 142 ? -33.243 25.358 -23.722 1.00 45.47 142 SER A C 1
ATOM 1073 O O . SER A 1 142 ? -32.861 26.509 -23.572 1.00 45.47 142 SER A O 1
ATOM 1075 N N . SER A 1 143 ? -33.549 24.883 -24.932 1.00 41.09 143 SER A N 1
ATOM 1076 C CA . SER A 1 143 ? -34.428 25.570 -25.903 1.00 41.09 143 SER A CA 1
ATOM 1077 C C . SER A 1 143 ? -34.343 24.941 -27.298 1.00 41.09 143 SER A C 1
ATOM 1079 O O . SER A 1 143 ? -33.278 24.640 -27.826 1.00 41.09 143 SER A O 1
ATOM 1081 N N . ASN A 1 144 ? -35.519 24.752 -27.901 1.00 46.41 144 ASN A N 1
ATOM 1082 C CA . ASN A 1 144 ? -35.692 24.421 -29.311 1.00 46.41 144 ASN A CA 1
ATOM 1083 C C . ASN A 1 144 ? -35.091 25.532 -30.185 1.00 46.41 144 ASN A C 1
ATOM 1085 O O . ASN A 1 144 ? -35.712 26.579 -30.365 1.00 46.41 144 ASN A O 1
ATOM 1089 N N . ALA A 1 145 ? -33.931 25.280 -30.780 1.00 37.72 145 ALA A N 1
ATOM 1090 C CA . ALA A 1 145 ? -33.452 26.025 -31.934 1.00 37.72 145 ALA A CA 1
ATOM 1091 C C . ALA A 1 145 ? -32.714 25.071 -32.879 1.00 37.72 145 ALA A C 1
ATOM 1093 O O . ALA A 1 145 ? -31.638 24.562 -32.575 1.00 37.72 145 ALA A O 1
ATOM 1094 N N . THR A 1 146 ? -33.317 24.821 -34.040 1.00 41.62 146 THR A N 1
ATOM 1095 C CA . THR A 1 146 ? -32.688 24.122 -35.159 1.00 41.62 146 THR A CA 1
ATOM 1096 C C . THR A 1 146 ? -31.482 24.930 -35.634 1.00 41.62 146 THR A C 1
ATOM 1098 O O . THR A 1 146 ? -31.640 25.937 -36.322 1.00 41.62 146 THR A O 1
ATOM 1101 N N . LEU A 1 147 ? -30.280 24.480 -35.284 1.00 30.05 147 LEU A N 1
ATOM 1102 C CA . LEU A 1 147 ? -29.024 24.957 -35.855 1.00 30.05 147 LEU A CA 1
ATOM 1103 C C . LEU A 1 147 ? -28.513 23.905 -36.841 1.00 30.05 147 LEU A C 1
ATOM 1105 O O . LEU A 1 147 ? -28.104 22.807 -36.470 1.00 30.05 147 LEU A O 1
ATOM 1109 N N . VAL A 1 148 ? -28.592 24.248 -38.126 1.00 38.28 148 VAL A N 1
ATOM 1110 C CA . VAL A 1 148 ? -27.972 23.500 -39.221 1.00 38.28 148 VAL A CA 1
ATOM 1111 C C . VAL A 1 148 ? -26.463 23.698 -39.109 1.00 38.28 148 VAL A C 1
ATOM 1113 O O . VAL A 1 148 ? -25.963 24.788 -39.379 1.00 38.28 148 VAL A O 1
ATOM 1116 N N . TYR A 1 149 ? -25.738 22.654 -38.713 1.00 28.80 149 TYR A N 1
ATOM 1117 C CA . TYR A 1 149 ? -24.282 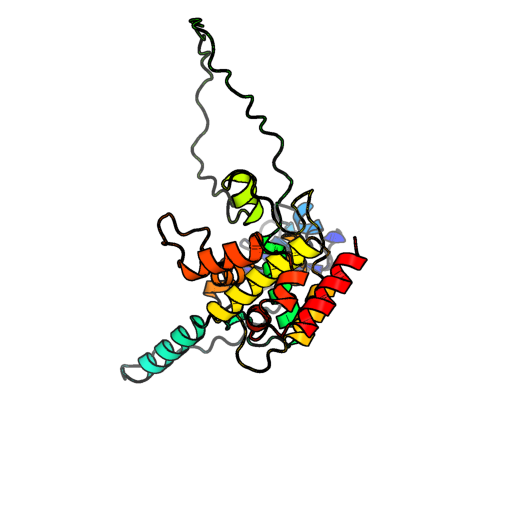22.642 -38.800 1.00 28.80 149 TYR A CA 1
ATOM 1118 C C . TYR A 1 149 ? -23.856 22.170 -40.190 1.00 28.80 149 TYR A C 1
ATOM 1120 O O . TYR A 1 149 ? -24.161 21.056 -40.616 1.00 28.80 149 TYR A O 1
ATOM 1128 N N . HIS A 1 150 ? -23.135 23.044 -40.889 1.00 32.12 150 HIS A N 1
ATOM 1129 C CA . HIS A 1 150 ? -22.324 22.686 -42.043 1.00 32.12 150 HIS A CA 1
ATOM 1130 C C . HIS A 1 150 ? -21.209 21.740 -41.573 1.00 32.12 150 HIS A C 1
ATOM 1132 O O . HIS A 1 150 ? -20.335 22.143 -40.809 1.00 32.12 150 HIS A O 1
ATOM 1138 N N . MET A 1 151 ? -21.248 20.479 -42.012 1.00 30.17 151 MET A N 1
ATOM 1139 C CA . MET A 1 151 ? -20.095 19.585 -41.916 1.00 30.17 151 MET A CA 1
ATOM 1140 C C . MET A 1 151 ? -19.117 19.953 -43.030 1.00 30.17 151 MET A C 1
ATOM 1142 O O . MET A 1 151 ? -19.338 19.602 -44.190 1.00 30.17 151 MET A O 1
ATOM 1146 N N . ASP A 1 152 ? -18.052 20.667 -42.676 1.00 31.38 152 ASP A N 1
ATOM 1147 C CA . ASP A 1 152 ? -16.890 20.786 -43.546 1.00 31.38 152 ASP A CA 1
ATOM 1148 C C . ASP A 1 152 ? -16.087 19.484 -43.516 1.00 31.38 152 ASP A C 1
ATOM 1150 O O . ASP A 1 152 ? -15.681 18.960 -42.477 1.00 31.38 152 ASP A O 1
ATOM 1154 N N . ILE A 1 153 ? -15.908 18.963 -44.722 1.00 44.44 153 ILE A N 1
ATOM 1155 C CA . ILE A 1 153 ? -15.159 17.772 -45.088 1.00 44.44 153 ILE A CA 1
ATOM 1156 C C . ILE A 1 153 ? -13.668 18.045 -44.841 1.00 44.44 153 ILE A C 1
ATOM 1158 O O . ILE A 1 153 ? -13.081 18.912 -45.486 1.00 44.44 153 ILE A O 1
ATOM 1162 N N . MET A 1 154 ? -13.037 17.273 -43.953 1.00 34.62 154 MET A N 1
ATOM 1163 C CA . MET A 1 154 ? -11.576 17.135 -43.897 1.00 34.62 154 MET A CA 1
ATOM 1164 C C . MET A 1 154 ? -11.171 15.835 -44.611 1.00 34.62 154 MET A C 1
ATOM 1166 O O . MET A 1 154 ? -11.828 14.814 -44.407 1.00 34.62 154 MET A O 1
ATOM 1170 N N . PRO A 1 155 ? -10.127 15.856 -45.460 1.00 43.38 155 PRO A N 1
ATOM 1171 C CA . PRO A 1 155 ? -9.795 14.742 -46.335 1.00 43.38 155 PRO A CA 1
ATOM 1172 C C . PRO A 1 155 ? -9.057 13.606 -45.622 1.00 43.38 155 PRO A C 1
ATOM 1174 O O . PRO A 1 155 ? -8.166 13.810 -44.795 1.00 43.38 155 PRO A O 1
ATOM 1177 N N . ASP A 1 156 ? -9.420 12.401 -46.049 1.00 41.72 156 ASP A N 1
ATOM 1178 C CA . ASP A 1 156 ? -8.802 11.117 -45.760 1.00 41.72 156 ASP A CA 1
ATOM 1179 C C . ASP A 1 156 ? -7.294 11.118 -46.045 1.00 41.72 156 ASP A C 1
ATOM 1181 O O . ASP A 1 156 ? -6.879 11.415 -47.165 1.00 41.72 156 ASP A O 1
ATOM 1185 N N . ASN A 1 157 ? -6.480 10.749 -45.048 1.00 44.84 157 ASN A N 1
ATOM 1186 C CA . ASN A 1 157 ? -5.262 9.937 -45.208 1.00 44.84 157 ASN A CA 1
ATOM 1187 C C . ASN A 1 157 ? -4.501 9.811 -43.881 1.00 44.84 157 ASN A C 1
ATOM 1189 O O . ASN A 1 157 ? -3.499 10.490 -43.668 1.00 44.84 157 ASN A O 1
ATOM 1193 N N . ILE A 1 158 ? -4.911 8.881 -43.011 1.00 35.56 158 ILE A N 1
ATOM 1194 C CA . ILE A 1 158 ? -3.987 8.269 -42.046 1.00 35.56 158 ILE A CA 1
ATOM 1195 C C . ILE A 1 158 ? -4.238 6.757 -42.016 1.00 35.56 158 ILE A C 1
ATOM 1197 O O . ILE A 1 158 ? -5.322 6.274 -41.704 1.00 35.56 158 ILE A O 1
ATOM 1201 N N . VAL A 1 159 ? -3.191 6.023 -42.382 1.00 41.50 159 VAL A N 1
ATOM 1202 C CA . VAL A 1 159 ? -3.059 4.562 -42.351 1.00 41.50 159 VAL A CA 1
ATOM 1203 C C . VAL A 1 159 ? -3.311 4.031 -40.928 1.00 41.50 159 VAL A C 1
ATOM 1205 O O . VAL A 1 159 ? -2.757 4.598 -39.984 1.00 41.50 159 VAL A O 1
ATOM 1208 N N . PRO A 1 160 ? -4.045 2.916 -40.727 1.00 37.44 160 PRO A N 1
ATOM 1209 C CA . PRO A 1 160 ? -4.184 2.297 -39.414 1.00 37.44 160 PRO A CA 1
ATOM 1210 C C . PRO A 1 160 ? -2.900 1.530 -39.071 1.00 37.44 160 PRO A C 1
ATOM 1212 O O . PRO A 1 160 ? -2.789 0.317 -39.237 1.00 37.44 160 PRO A O 1
ATOM 1215 N N . GLY A 1 161 ? -1.890 2.261 -38.608 1.00 33.09 161 GLY A N 1
ATOM 1216 C CA . GLY A 1 161 ? -0.792 1.687 -37.849 1.00 33.09 161 GLY A CA 1
ATOM 1217 C C . GLY A 1 161 ? -1.306 1.379 -36.452 1.00 33.09 161 GLY A C 1
ATOM 1218 O O . GLY A 1 161 ? -1.706 2.291 -35.735 1.00 33.09 161 GLY A O 1
ATOM 1219 N N . ILE A 1 162 ? -1.318 0.098 -36.090 1.00 38.66 162 ILE A N 1
ATOM 1220 C CA . ILE A 1 162 ? -1.601 -0.402 -34.744 1.00 38.66 162 ILE A CA 1
ATOM 1221 C C . ILE A 1 162 ? -0.655 0.308 -33.769 1.00 38.66 162 ILE A C 1
ATOM 1223 O O . ILE A 1 162 ? 0.476 -0.119 -33.536 1.00 38.66 162 ILE A O 1
ATOM 1227 N N . ALA A 1 163 ? -1.115 1.424 -33.214 1.00 29.73 163 ALA A N 1
ATOM 1228 C CA . ALA A 1 163 ? -0.534 2.008 -32.032 1.00 29.73 163 ALA A CA 1
ATOM 1229 C C . ALA A 1 163 ? -0.896 1.055 -30.896 1.00 29.73 163 ALA A C 1
ATOM 1231 O O . ALA A 1 163 ? -1.996 1.102 -30.344 1.00 29.73 163 ALA A O 1
ATOM 1232 N N . PHE A 1 164 ? 0.040 0.166 -30.562 1.00 32.62 164 PHE A N 1
ATOM 1233 C CA . PHE A 1 164 ? 0.149 -0.364 -29.212 1.00 32.62 164 PHE A CA 1
ATOM 1234 C C . PHE A 1 164 ? 0.384 0.840 -28.299 1.00 32.62 164 PHE A C 1
ATOM 1236 O O . PHE A 1 164 ? 1.515 1.186 -27.967 1.00 32.62 164 PHE A O 1
ATOM 1243 N N . TYR A 1 165 ? -0.700 1.539 -27.963 1.00 29.52 165 TYR A N 1
ATOM 1244 C CA . TYR A 1 165 ? -0.704 2.439 -26.836 1.00 29.52 165 TYR A CA 1
ATOM 1245 C C . TYR A 1 165 ? -0.355 1.570 -25.640 1.00 29.52 165 TYR A C 1
ATOM 1247 O O . TYR A 1 165 ? -1.110 0.675 -25.259 1.00 29.52 165 TYR A O 1
ATOM 1255 N N . ASP A 1 166 ? 0.807 1.848 -25.071 1.00 30.69 166 ASP A N 1
ATOM 1256 C CA . ASP A 1 166 ? 1.178 1.505 -23.712 1.00 30.69 166 ASP A CA 1
ATOM 1257 C C . ASP A 1 166 ? 0.224 2.242 -22.751 1.00 30.69 166 ASP A C 1
ATOM 1259 O O . ASP A 1 166 ? 0.567 3.200 -22.070 1.00 30.69 166 ASP A O 1
ATOM 1263 N N . ARG A 1 167 ? -1.055 1.857 -22.813 1.00 31.67 167 ARG A N 1
ATOM 1264 C CA . ARG A 1 167 ? -2.197 2.401 -22.075 1.00 31.67 167 ARG A CA 1
ATOM 1265 C C . ARG A 1 167 ? -2.437 1.577 -20.807 1.00 31.67 167 ARG A C 1
ATOM 1267 O O . ARG A 1 167 ? -3.561 1.467 -20.331 1.00 31.67 167 ARG A O 1
ATOM 1274 N N . HIS A 1 168 ? -1.387 0.938 -20.296 1.00 32.53 168 HIS A N 1
ATOM 1275 C CA . HIS A 1 168 ? -1.499 0.011 -19.188 1.00 32.53 168 HIS A CA 1
ATOM 1276 C C . HIS A 1 168 ? -1.357 0.758 -17.862 1.00 32.53 168 HIS A C 1
ATOM 1278 O O . HIS A 1 168 ? -0.258 1.131 -17.441 1.00 32.53 168 HIS A O 1
ATOM 1284 N N . SER A 1 169 ? -2.485 0.793 -17.150 1.00 32.84 169 SER A N 1
ATOM 1285 C CA . SER A 1 169 ? -2.603 0.937 -15.692 1.00 32.84 169 SER A CA 1
ATOM 1286 C C . SER A 1 169 ? -2.769 2.383 -15.204 1.00 32.84 169 SER A C 1
ATOM 1288 O O . SER A 1 169 ? -1.817 2.982 -14.693 1.00 32.84 169 SER A O 1
ATOM 1290 N N . ARG A 1 170 ? -3.995 2.906 -15.365 1.00 39.69 170 ARG A N 1
ATOM 1291 C CA . ARG A 1 170 ? -4.561 4.058 -14.633 1.00 39.69 170 ARG A CA 1
ATOM 1292 C C . ARG A 1 170 ? -4.713 3.687 -13.158 1.00 39.69 170 ARG A C 1
ATOM 1294 O O . ARG A 1 170 ? -5.005 2.526 -12.871 1.00 39.69 170 ARG A O 1
ATOM 1301 N N . MET A 1 171 ? -4.326 4.571 -12.245 1.00 54.03 171 MET A N 1
ATOM 1302 C CA . MET A 1 171 ? -4.298 4.265 -10.807 1.00 54.03 171 MET A CA 1
ATOM 1303 C C . MET A 1 171 ? -5.708 4.317 -10.220 1.00 54.03 171 MET A C 1
ATOM 1305 O O . MET A 1 171 ? -6.597 4.872 -10.845 1.00 54.03 171 MET A O 1
ATOM 1309 N N . ARG A 1 172 ? -5.934 3.719 -9.047 1.00 57.03 172 ARG A N 1
ATOM 1310 C CA . ARG A 1 172 ? -7.294 3.537 -8.522 1.00 57.03 172 ARG A CA 1
ATOM 1311 C C . ARG A 1 172 ? -7.994 4.866 -8.232 1.00 57.03 172 ARG A C 1
ATOM 1313 O O . ARG A 1 172 ? -9.141 4.985 -8.611 1.00 57.03 172 ARG A O 1
ATOM 1320 N N . VAL A 1 173 ? -7.290 5.889 -7.739 1.00 52.78 173 VAL A N 1
ATOM 1321 C CA . VAL A 1 173 ? -7.883 7.234 -7.619 1.00 52.78 173 VAL A CA 1
ATOM 1322 C C . VAL A 1 173 ? -7.965 7.982 -8.950 1.00 52.78 173 VAL A C 1
ATOM 1324 O O . VAL A 1 173 ? -8.858 8.798 -9.098 1.00 52.78 173 VAL A O 1
ATOM 1327 N N . ASP A 1 174 ? -7.160 7.668 -9.973 1.00 54.22 174 ASP A N 1
ATOM 1328 C CA . ASP A 1 174 ? -7.461 8.150 -11.338 1.00 54.22 174 ASP A CA 1
ATOM 1329 C C . ASP A 1 174 ? -8.724 7.505 -11.901 1.00 54.22 174 ASP A C 1
ATOM 1331 O O . ASP A 1 174 ? -9.477 8.157 -12.617 1.00 54.22 174 ASP A O 1
ATOM 1335 N N . ASP A 1 175 ? -8.931 6.220 -11.619 1.00 58.50 175 ASP A N 1
ATOM 1336 C CA . ASP A 1 175 ? -10.114 5.476 -12.027 1.00 58.50 175 ASP A CA 1
ATOM 1337 C C . ASP A 1 175 ? -11.335 5.955 -11.214 1.00 58.50 175 ASP A C 1
ATOM 1339 O O . ASP A 1 175 ? -12.375 6.217 -11.805 1.00 58.50 175 ASP A O 1
ATOM 1343 N N . ASP A 1 176 ? -11.215 6.209 -9.908 1.00 59.34 176 ASP A N 1
ATOM 1344 C CA . ASP A 1 176 ? -12.292 6.760 -9.070 1.00 59.34 176 ASP A CA 1
ATOM 1345 C C . ASP A 1 176 ? -12.572 8.238 -9.397 1.00 59.34 176 ASP A C 1
ATOM 1347 O O . ASP A 1 176 ? -13.726 8.664 -9.458 1.00 59.34 176 ASP A O 1
ATOM 1351 N N . TYR A 1 177 ? -11.542 9.028 -9.709 1.00 58.19 177 TYR A N 1
ATOM 1352 C CA . TYR A 1 177 ? -11.703 10.403 -10.178 1.00 58.19 177 TYR A CA 1
ATOM 1353 C C . TYR A 1 177 ? -12.361 10.443 -11.558 1.00 58.19 177 TYR A C 1
ATOM 1355 O O . TYR A 1 177 ? -13.362 11.128 -11.757 1.00 58.19 177 TYR A O 1
ATOM 1363 N N . ALA A 1 178 ? -11.832 9.693 -12.526 1.00 58.84 178 ALA A N 1
ATOM 1364 C CA . ALA A 1 178 ? -12.314 9.765 -13.895 1.00 58.84 178 ALA A CA 1
ATOM 1365 C C . ALA A 1 178 ? -13.633 8.997 -14.099 1.00 58.84 178 ALA A C 1
ATOM 1367 O O . ALA A 1 178 ? -14.392 9.341 -15.006 1.00 58.84 178 ALA A O 1
ATOM 1368 N N . TRP A 1 179 ? -13.846 7.885 -13.386 1.00 57.75 179 TRP A N 1
ATOM 1369 C CA . TRP A 1 179 ? -14.924 6.912 -13.635 1.00 57.75 179 TRP A CA 1
ATOM 1370 C C . TRP A 1 179 ? -15.789 6.650 -12.387 1.00 57.75 179 TRP A C 1
ATOM 1372 O O . TRP A 1 179 ? -16.952 6.290 -12.542 1.00 57.75 179 TRP A O 1
ATOM 1382 N N . GLY A 1 180 ? -15.268 6.867 -11.176 1.00 58.56 180 GLY A N 1
ATOM 1383 C CA . GLY A 1 180 ? -15.991 6.722 -9.901 1.00 58.56 180 GLY A CA 1
ATOM 1384 C C . GLY A 1 180 ? -16.715 7.982 -9.410 1.00 58.56 180 GLY A C 1
ATOM 1385 O O . GLY A 1 180 ? -17.210 7.999 -8.288 1.00 58.56 180 GLY A O 1
ATOM 1386 N N . GLY A 1 181 ? -16.798 9.038 -10.228 1.00 61.38 181 GLY A N 1
ATOM 1387 C CA . GLY A 1 181 ? -17.578 10.239 -9.911 1.00 61.38 181 GLY A CA 1
ATOM 1388 C C . GLY A 1 181 ? -16.907 11.213 -8.939 1.00 61.38 181 GLY A C 1
ATOM 1389 O O . GLY A 1 181 ? -17.614 11.872 -8.184 1.00 61.38 181 GLY A O 1
ATOM 1390 N N . CYS A 1 182 ? -15.572 11.328 -8.969 1.00 64.75 182 CYS A N 1
ATOM 1391 C CA . CYS A 1 182 ? -14.797 12.193 -8.066 1.00 64.75 182 CYS A CA 1
ATOM 1392 C C . CYS A 1 182 ? -14.896 11.793 -6.586 1.00 64.75 182 CYS A C 1
ATOM 1394 O O . CYS A 1 182 ? -14.848 12.659 -5.715 1.00 64.75 182 CYS A O 1
ATOM 1396 N N . ASN A 1 183 ? -15.012 10.495 -6.298 1.00 65.44 183 ASN A N 1
ATOM 1397 C CA . ASN A 1 183 ? -14.979 9.980 -4.931 1.00 65.44 183 ASN A CA 1
ATOM 1398 C C . ASN A 1 183 ? -13.530 10.014 -4.400 1.00 65.44 183 ASN A C 1
ATOM 1400 O O . ASN A 1 183 ? -12.811 9.015 -4.439 1.00 65.44 183 ASN A O 1
ATOM 1404 N N . LEU A 1 184 ? -13.061 11.216 -4.053 1.00 72.00 184 LEU A N 1
ATOM 1405 C CA . LEU A 1 184 ? -11.732 11.463 -3.497 1.00 72.00 184 LEU A CA 1
ATOM 1406 C C . LEU A 1 184 ? -11.722 11.033 -2.029 1.00 72.00 184 LEU A C 1
ATOM 1408 O O . LEU A 1 184 ? -12.636 11.371 -1.293 1.00 72.00 184 LEU A O 1
ATOM 1412 N N . HIS A 1 185 ? -10.675 10.315 -1.626 1.00 71.62 185 HIS A N 1
ATOM 1413 C CA . HIS A 1 185 ? -10.520 9.750 -0.283 1.00 71.62 185 HIS A CA 1
ATOM 1414 C C . HIS A 1 185 ? -9.078 9.906 0.211 1.00 71.62 185 HIS A C 1
ATOM 1416 O O . HIS A 1 185 ? -8.150 10.133 -0.580 1.00 71.62 185 HIS A O 1
ATOM 1422 N N . GLY A 1 186 ? -8.866 9.758 1.520 1.00 76.75 186 GLY A N 1
ATOM 1423 C CA . GLY A 1 186 ? -7.556 9.881 2.160 1.00 76.75 186 GLY A CA 1
ATOM 1424 C C . GLY A 1 186 ? -6.841 11.210 1.866 1.00 76.75 186 GLY A C 1
ATOM 1425 O O . GLY A 1 186 ? -7.446 12.271 1.851 1.00 76.75 186 GLY A O 1
ATOM 1426 N N . LEU A 1 187 ? -5.528 11.161 1.605 1.00 73.31 187 LEU A N 1
ATOM 1427 C CA . LEU A 1 187 ? -4.666 12.347 1.414 1.00 73.31 187 LEU A CA 1
ATOM 1428 C C . LEU A 1 187 ? -5.053 13.280 0.250 1.00 73.31 187 LEU A C 1
ATOM 1430 O O . LEU A 1 187 ? -4.457 14.350 0.109 1.00 73.31 187 LEU A O 1
ATOM 1434 N N . TYR A 1 188 ? -5.975 12.865 -0.616 1.00 70.00 188 TYR A N 1
ATOM 1435 C CA . TYR A 1 188 ? -6.321 13.584 -1.842 1.00 70.00 188 TYR A CA 1
ATOM 1436 C C . TYR A 1 188 ? -7.731 14.161 -1.833 1.00 70.00 188 TYR A C 1
ATOM 1438 O O . TYR A 1 188 ? -8.065 14.926 -2.739 1.00 70.00 188 TYR A O 1
ATOM 1446 N N . ASP A 1 189 ? -8.530 13.848 -0.815 1.00 81.44 189 ASP A N 1
ATOM 1447 C CA . ASP A 1 189 ? -9.725 14.622 -0.514 1.00 81.44 189 ASP A CA 1
ATOM 1448 C C . ASP A 1 189 ? -9.284 15.994 0.036 1.00 81.44 189 ASP A C 1
ATOM 1450 O O . ASP A 1 189 ? -8.567 16.040 1.033 1.00 81.44 189 ASP A O 1
ATOM 1454 N N . PRO A 1 190 ? -9.628 17.133 -0.592 1.00 82.88 190 PRO A N 1
ATOM 1455 C CA . PRO A 1 190 ? -9.264 18.452 -0.068 1.00 82.88 190 PRO A CA 1
ATOM 1456 C C . PRO A 1 190 ? -9.820 18.736 1.337 1.00 82.88 190 PRO A C 1
ATOM 1458 O O . PRO A 1 190 ? -9.311 19.637 2.004 1.00 82.88 190 PRO A O 1
ATOM 1461 N N . GLU A 1 191 ? -10.834 17.991 1.780 1.00 87.69 191 GLU A N 1
ATOM 1462 C CA . GLU A 1 191 ? -11.450 18.114 3.103 1.00 87.69 191 GLU A CA 1
ATOM 1463 C C . GLU A 1 191 ? -10.923 17.075 4.111 1.00 87.69 191 GLU A C 1
ATOM 1465 O O . GLU A 1 191 ? -11.408 17.014 5.244 1.00 87.69 191 GLU A O 1
ATOM 1470 N N . HIS A 1 192 ? -9.892 16.297 3.751 1.00 88.38 192 HIS A N 1
ATOM 1471 C CA . HIS A 1 192 ? -9.374 15.254 4.630 1.00 88.38 192 HIS A CA 1
ATOM 1472 C C . HIS A 1 192 ? -8.802 15.799 5.943 1.00 88.38 192 HIS A C 1
ATOM 1474 O O . HIS A 1 192 ? -8.012 16.747 6.008 1.00 88.38 192 HIS A O 1
ATOM 1480 N N . THR A 1 193 ? -9.112 15.091 7.017 1.00 92.75 193 THR A N 1
ATOM 1481 C CA . THR A 1 193 ? -8.487 15.242 8.331 1.00 92.75 193 THR A CA 1
ATOM 1482 C C . THR A 1 193 ? -7.614 14.028 8.651 1.00 92.75 193 THR A C 1
ATOM 1484 O O . THR A 1 193 ? -7.727 12.965 8.030 1.00 92.75 193 THR A O 1
ATOM 1487 N N . GLY A 1 194 ? -6.752 14.151 9.659 1.00 92.75 194 GLY A N 1
ATOM 1488 C CA . GLY A 1 194 ? -5.963 13.037 10.173 1.00 92.75 194 GLY A CA 1
ATOM 1489 C C . GLY A 1 194 ? -6.858 11.874 10.599 1.00 92.75 194 GLY A C 1
ATOM 1490 O O . GLY A 1 194 ? -6.494 10.724 10.373 1.00 92.75 194 GLY A O 1
ATOM 1491 N N . ASP A 1 195 ? -8.051 12.170 11.119 1.00 93.75 195 ASP A N 1
ATOM 1492 C CA . ASP A 1 195 ? -9.042 11.163 11.490 1.00 93.75 195 ASP A CA 1
ATOM 1493 C C . ASP A 1 195 ? -9.592 10.433 10.264 1.00 93.75 195 ASP A C 1
ATOM 1495 O O . ASP A 1 195 ? -9.563 9.206 10.245 1.00 93.75 195 ASP A O 1
ATOM 1499 N N . THR A 1 196 ? -9.995 11.152 9.208 1.00 91.88 196 THR A N 1
ATOM 1500 C CA . THR A 1 196 ? -10.503 10.515 7.974 1.00 91.88 196 THR A CA 1
ATOM 1501 C C . THR A 1 196 ? -9.457 9.603 7.325 1.00 91.88 196 THR A C 1
ATOM 1503 O O . THR A 1 196 ? -9.773 8.474 6.958 1.00 91.88 196 THR A O 1
ATOM 1506 N N . ILE A 1 197 ? -8.178 10.015 7.287 1.00 92.19 197 ILE A N 1
ATOM 1507 C CA . ILE A 1 197 ? -7.085 9.171 6.773 1.00 92.19 197 ILE A CA 1
ATOM 1508 C C . ILE A 1 197 ? -6.929 7.904 7.617 1.00 92.19 197 ILE A C 1
ATOM 1510 O O . ILE A 1 197 ? -6.672 6.828 7.074 1.00 92.19 197 ILE A O 1
ATOM 1514 N N . VAL A 1 198 ? -7.016 8.019 8.945 1.00 95.88 198 VAL A N 1
ATOM 1515 C CA . VAL A 1 198 ? -6.840 6.867 9.835 1.00 95.88 198 VAL A CA 1
ATOM 1516 C C . VAL A 1 198 ? -8.050 5.932 9.775 1.00 95.88 198 VAL A C 1
ATOM 1518 O O . VAL A 1 198 ? -7.839 4.720 9.799 1.00 95.88 198 VAL A O 1
ATOM 1521 N N . SER A 1 199 ? -9.273 6.446 9.624 1.00 94.44 199 SER A N 1
ATOM 1522 C CA . SER A 1 199 ? -10.478 5.637 9.385 1.00 94.44 199 SER A CA 1
ATOM 1523 C C . SER A 1 199 ? -10.388 4.856 8.068 1.00 94.44 199 SER A C 1
ATOM 1525 O O . SER A 1 199 ? -10.538 3.634 8.070 1.00 94.44 199 SER A O 1
ATOM 1527 N N . ASP A 1 200 ? -10.017 5.503 6.961 1.00 93.00 200 ASP A N 1
ATOM 1528 C CA . ASP A 1 200 ? -9.793 4.815 5.678 1.00 93.00 200 ASP A CA 1
ATOM 1529 C C . ASP A 1 200 ? -8.706 3.741 5.782 1.00 93.00 200 ASP A C 1
ATOM 1531 O O . ASP A 1 200 ? -8.821 2.622 5.262 1.00 93.00 200 ASP A O 1
ATOM 1535 N N . PHE A 1 201 ? -7.626 4.064 6.492 1.00 95.56 201 PHE A N 1
ATOM 1536 C CA . PHE A 1 201 ? -6.539 3.126 6.710 1.00 95.56 201 PHE A CA 1
ATOM 1537 C C . PHE A 1 201 ? -6.955 1.944 7.599 1.00 95.56 201 PHE A C 1
ATOM 1539 O O . PHE A 1 201 ? -6.476 0.823 7.391 1.00 95.56 201 PHE A O 1
ATOM 1546 N N . LEU A 1 202 ? -7.865 2.155 8.556 1.00 96.94 202 LEU A N 1
ATOM 1547 C CA . LEU A 1 202 ? -8.487 1.090 9.345 1.00 96.94 202 LEU A CA 1
ATOM 1548 C C . LEU A 1 202 ? -9.261 0.137 8.443 1.00 96.94 202 LEU A C 1
ATOM 1550 O O . LEU A 1 202 ? -8.998 -1.068 8.494 1.00 96.94 202 LEU A O 1
ATOM 1554 N N . LEU A 1 203 ? -10.125 0.657 7.568 1.00 94.31 203 LEU A N 1
ATOM 1555 C CA . LEU A 1 203 ? -10.863 -0.158 6.602 1.00 94.31 203 LEU A CA 1
ATOM 1556 C C . LEU A 1 203 ? -9.904 -1.005 5.753 1.00 94.31 203 LEU A C 1
ATOM 1558 O O . LEU A 1 203 ? -10.061 -2.225 5.670 1.00 94.31 203 LEU A O 1
ATOM 1562 N N . PHE A 1 204 ? -8.847 -0.396 5.206 1.00 95.12 204 PHE A N 1
ATOM 1563 C CA . PHE A 1 204 ? -7.817 -1.118 4.453 1.00 95.12 204 PHE A CA 1
ATOM 1564 C C . PHE A 1 204 ? -7.191 -2.266 5.263 1.00 95.12 204 PHE A C 1
ATOM 1566 O O . PHE A 1 204 ? -7.055 -3.386 4.763 1.00 95.12 204 PHE A O 1
ATOM 1573 N N . CYS A 1 205 ? -6.834 -2.028 6.529 1.00 97.38 205 CYS A N 1
ATOM 1574 C CA . CYS A 1 205 ? -6.231 -3.049 7.388 1.00 97.38 205 CYS A CA 1
ATOM 1575 C C . CYS A 1 205 ? -7.195 -4.202 7.695 1.00 97.38 205 CYS A C 1
ATOM 1577 O O . CYS A 1 205 ? -6.786 -5.366 7.660 1.00 97.38 205 CYS A O 1
ATOM 1579 N N . LYS A 1 206 ? -8.472 -3.898 7.955 1.00 97.25 206 LYS A N 1
ATOM 1580 C CA . LYS A 1 206 ? -9.512 -4.904 8.204 1.00 97.25 206 LYS A CA 1
ATOM 1581 C C . LYS A 1 206 ? -9.728 -5.794 6.988 1.00 97.25 206 LYS A C 1
ATOM 1583 O O . LYS A 1 206 ? -9.749 -7.020 7.113 1.00 97.25 206 LYS A O 1
ATOM 1588 N N . LEU A 1 207 ? -9.795 -5.196 5.802 1.00 94.75 207 LEU A N 1
ATOM 1589 C CA . LEU A 1 207 ? -9.907 -5.941 4.552 1.00 94.75 207 LEU A CA 1
ATOM 1590 C C . LEU A 1 207 ? -8.655 -6.787 4.275 1.00 94.75 207 LEU A C 1
ATOM 1592 O O . LEU A 1 207 ? -8.762 -7.936 3.846 1.00 94.75 207 LEU A O 1
ATOM 1596 N N . ALA A 1 208 ? -7.462 -6.281 4.602 1.00 96.38 208 ALA A N 1
ATOM 1597 C CA . ALA A 1 208 ? -6.219 -7.032 4.443 1.00 96.38 208 ALA A CA 1
ATOM 1598 C C . ALA A 1 208 ? -6.171 -8.283 5.338 1.00 96.38 208 ALA A C 1
ATOM 1600 O O . ALA A 1 208 ? -5.679 -9.329 4.902 1.00 96.38 208 ALA A O 1
ATOM 1601 N N . VAL A 1 209 ? -6.690 -8.203 6.570 1.00 97.06 209 VAL A N 1
ATOM 1602 C CA . VAL A 1 209 ? -6.857 -9.371 7.453 1.00 97.06 209 VAL A CA 1
ATOM 1603 C C . VAL A 1 209 ? -7.889 -10.332 6.874 1.00 97.06 209 VAL A C 1
ATOM 1605 O O . VAL A 1 209 ? -7.588 -11.517 6.716 1.00 97.06 209 VAL A O 1
ATOM 1608 N N . ARG A 1 210 ? -9.072 -9.825 6.506 1.00 94.81 210 ARG A N 1
ATOM 1609 C CA . ARG A 1 210 ? -10.184 -10.624 5.970 1.00 94.81 210 ARG A CA 1
ATOM 1610 C C . ARG A 1 210 ? -9.779 -11.434 4.739 1.00 94.81 210 ARG A C 1
ATOM 1612 O O . ARG A 1 210 ? -10.085 -12.619 4.653 1.00 94.81 210 ARG A O 1
ATOM 1619 N N . HIS A 1 211 ? -9.043 -10.824 3.814 1.00 93.88 211 HIS A N 1
ATOM 1620 C CA . HIS A 1 211 ? -8.588 -11.473 2.582 1.00 93.88 211 HIS A CA 1
ATOM 1621 C C . HIS A 1 211 ? -7.260 -12.232 2.731 1.00 93.88 211 HIS A C 1
ATOM 1623 O O . HIS A 1 211 ? -6.684 -12.672 1.736 1.00 93.88 211 HIS A O 1
ATOM 1629 N N . GLY A 1 212 ? -6.752 -12.402 3.959 1.00 95.56 212 GLY A N 1
ATOM 1630 C CA . GLY A 1 212 ? -5.534 -13.170 4.233 1.00 95.56 212 GLY A CA 1
ATOM 1631 C C . GLY A 1 212 ? -4.263 -12.563 3.632 1.00 95.56 212 GLY A C 1
ATOM 1632 O O . GLY A 1 212 ? -3.279 -13.269 3.427 1.00 95.56 212 GLY A O 1
ATOM 1633 N N . VAL A 1 213 ? -4.273 -11.265 3.310 1.00 95.94 213 VAL A N 1
ATOM 1634 C CA . VAL A 1 213 ? -3.118 -10.556 2.738 1.00 95.94 213 VAL A CA 1
ATOM 1635 C C . VAL A 1 213 ? -2.031 -10.364 3.791 1.00 95.94 213 VAL A C 1
ATOM 1637 O O . VAL A 1 213 ? -0.843 -10.387 3.463 1.00 95.94 213 VAL A O 1
ATOM 1640 N N . VAL A 1 214 ? -2.421 -10.196 5.056 1.00 97.38 214 VAL A N 1
ATOM 1641 C CA . VAL A 1 214 ? -1.488 -10.040 6.175 1.00 97.38 214 VAL A CA 1
ATOM 1642 C C . VAL A 1 214 ? -0.758 -11.367 6.448 1.00 97.38 214 VAL A C 1
ATOM 1644 O O . VAL A 1 214 ? -1.408 -12.385 6.694 1.00 97.38 214 VAL A O 1
ATOM 1647 N N . PRO A 1 215 ? 0.588 -11.392 6.458 1.00 94.69 215 PRO A N 1
ATOM 1648 C CA . PRO A 1 215 ? 1.351 -12.603 6.739 1.00 94.69 215 PRO A CA 1
ATOM 1649 C C . PRO A 1 215 ? 1.032 -13.184 8.119 1.00 94.69 215 PRO A C 1
ATOM 1651 O O . PRO A 1 215 ? 1.230 -12.540 9.142 1.00 94.69 215 PRO A O 1
ATOM 1654 N N . HIS A 1 216 ? 0.630 -14.453 8.181 1.00 88.81 216 HIS A N 1
ATOM 1655 C CA . HIS A 1 216 ? 0.273 -15.090 9.457 1.00 88.81 216 HIS A CA 1
ATOM 1656 C C . HIS A 1 216 ? 1.452 -15.257 10.432 1.00 88.81 216 HIS A C 1
ATOM 1658 O O . HIS A 1 216 ? 1.253 -15.437 11.632 1.00 88.81 216 HIS A O 1
ATOM 1664 N N . ARG A 1 217 ? 2.697 -15.261 9.936 1.00 89.56 217 ARG A N 1
ATOM 1665 C CA . ARG A 1 217 ? 3.890 -15.521 10.753 1.00 89.56 217 ARG A CA 1
ATOM 1666 C C . ARG A 1 217 ? 4.636 -14.229 11.051 1.00 89.56 217 ARG A C 1
ATOM 1668 O O . ARG A 1 217 ? 5.158 -13.600 10.138 1.00 89.56 217 ARG A O 1
ATOM 1675 N N . ASN A 1 218 ? 4.789 -13.930 12.340 1.00 90.75 218 ASN A N 1
ATOM 1676 C CA . ASN A 1 218 ? 5.601 -12.823 12.859 1.00 90.75 218 ASN A CA 1
ATOM 1677 C C . ASN A 1 218 ? 5.144 -11.419 12.426 1.00 90.75 218 ASN A C 1
ATOM 1679 O O . ASN A 1 218 ? 5.955 -10.491 12.457 1.00 90.75 218 ASN A O 1
ATOM 1683 N N . TRP A 1 219 ? 3.880 -11.249 12.030 1.00 97.06 219 TRP A N 1
ATOM 1684 C CA . TRP A 1 219 ? 3.332 -9.916 11.809 1.00 97.06 219 TRP A CA 1
ATOM 1685 C C . TRP A 1 219 ? 3.184 -9.176 13.136 1.00 97.06 219 TRP A C 1
ATOM 1687 O O . TRP A 1 219 ? 2.713 -9.734 14.126 1.00 97.06 219 TRP A O 1
ATOM 1697 N N . ASP A 1 220 ? 3.613 -7.918 13.155 1.00 97.50 220 ASP A N 1
ATOM 1698 C CA . ASP A 1 220 ? 3.594 -7.069 14.341 1.00 97.50 220 ASP A CA 1
ATOM 1699 C C . ASP A 1 220 ? 2.875 -5.765 14.005 1.00 97.50 220 ASP A C 1
ATOM 1701 O O . ASP A 1 220 ? 3.460 -4.839 13.434 1.00 97.50 220 ASP A O 1
ATOM 1705 N N . TRP A 1 221 ? 1.599 -5.702 14.384 1.00 98.06 221 TRP A N 1
ATOM 1706 C CA . TRP A 1 221 ? 0.749 -4.537 14.162 1.00 98.06 221 TRP A CA 1
ATOM 1707 C C . TRP A 1 221 ? 1.306 -3.261 14.790 1.00 98.06 221 TRP A C 1
ATOM 1709 O O . TRP A 1 221 ? 1.184 -2.197 14.197 1.00 98.06 221 TRP A O 1
ATOM 1719 N N . ASN A 1 222 ? 1.992 -3.335 15.935 1.00 98.06 222 ASN A N 1
ATOM 1720 C CA . ASN A 1 222 ? 2.561 -2.137 16.553 1.00 98.06 222 ASN A CA 1
ATOM 1721 C C . ASN A 1 222 ? 3.697 -1.566 15.701 1.00 98.06 222 ASN A C 1
ATOM 1723 O O . ASN A 1 222 ? 3.772 -0.355 15.495 1.00 98.06 222 ASN A O 1
ATOM 1727 N N . LYS A 1 223 ? 4.578 -2.426 15.173 1.00 97.25 223 LYS A N 1
ATOM 1728 C CA . LYS A 1 223 ? 5.636 -1.986 14.249 1.00 97.25 223 LYS A CA 1
ATOM 1729 C C . LYS A 1 223 ? 5.059 -1.465 12.938 1.00 97.25 223 LYS A C 1
ATOM 1731 O O . LYS A 1 223 ? 5.548 -0.457 12.434 1.00 97.25 223 LYS A O 1
ATOM 1736 N N . PHE A 1 224 ? 4.032 -2.130 12.415 1.00 98.25 224 PHE A N 1
ATOM 1737 C CA . PHE A 1 224 ? 3.337 -1.699 11.209 1.00 98.25 224 PHE A CA 1
ATOM 1738 C C . PHE A 1 224 ? 2.699 -0.317 11.375 1.00 98.25 224 PHE A C 1
ATOM 1740 O O . PHE A 1 224 ? 3.012 0.582 10.603 1.00 98.25 224 PHE A O 1
ATOM 1747 N N . LEU A 1 225 ? 1.896 -0.105 12.420 1.00 98.31 225 LEU A N 1
ATOM 1748 C CA . LEU A 1 225 ? 1.217 1.170 12.667 1.00 98.31 225 LEU A CA 1
ATOM 1749 C C . LEU A 1 225 ? 2.202 2.299 13.007 1.00 98.31 225 LEU A C 1
ATOM 1751 O O . LEU A 1 225 ? 1.998 3.439 12.600 1.00 98.31 225 LEU A O 1
ATOM 1755 N N . ASN A 1 226 ? 3.325 1.994 13.668 1.00 97.75 226 ASN A N 1
ATOM 1756 C CA . ASN A 1 226 ? 4.398 2.974 13.863 1.00 97.75 226 ASN A CA 1
ATOM 1757 C C . ASN A 1 226 ? 5.019 3.427 12.536 1.00 97.75 226 ASN A C 1
ATOM 1759 O O . ASN A 1 226 ? 5.294 4.616 12.378 1.00 97.75 226 ASN A O 1
ATOM 1763 N N . LYS A 1 227 ? 5.222 2.492 11.597 1.00 97.88 227 LYS A N 1
ATOM 1764 C CA . LYS A 1 227 ? 5.687 2.793 10.238 1.00 97.88 227 LYS A CA 1
ATOM 1765 C C . LYS A 1 227 ? 4.618 3.553 9.448 1.00 97.88 227 LYS A C 1
ATOM 1767 O O . LYS A 1 227 ? 4.956 4.506 8.757 1.00 97.88 227 LYS A O 1
ATOM 1772 N N . ALA A 1 228 ? 3.343 3.194 9.591 1.00 97.19 228 ALA A N 1
ATOM 1773 C CA . ALA A 1 228 ? 2.229 3.906 8.969 1.00 97.19 228 ALA A CA 1
ATOM 1774 C C . ALA A 1 228 ? 2.184 5.375 9.412 1.00 97.19 228 ALA A C 1
ATOM 1776 O O . ALA A 1 228 ? 2.148 6.264 8.571 1.00 97.19 228 ALA A O 1
ATOM 1777 N N . ALA A 1 229 ? 2.339 5.646 10.709 1.00 96.88 229 ALA A N 1
ATOM 1778 C CA . ALA A 1 229 ? 2.404 7.004 11.249 1.00 96.88 229 ALA A CA 1
ATOM 1779 C C . ALA A 1 229 ? 3.583 7.853 10.719 1.00 96.88 229 ALA A C 1
ATOM 1781 O O . ALA A 1 229 ? 3.605 9.062 10.922 1.00 96.88 229 ALA A O 1
ATOM 1782 N N . GLU A 1 230 ? 4.600 7.242 10.101 1.00 96.56 230 GLU A N 1
ATOM 1783 C CA . GLU A 1 230 ? 5.695 7.960 9.428 1.00 96.56 230 GLU A CA 1
ATOM 1784 C C . GLU A 1 230 ? 5.392 8.261 7.957 1.00 96.56 230 GLU A C 1
ATOM 1786 O O . GLU A 1 230 ? 6.028 9.135 7.383 1.00 96.56 230 GLU A O 1
ATOM 1791 N N . LEU A 1 231 ? 4.482 7.515 7.327 1.00 95.62 231 LEU A N 1
ATOM 1792 C CA . LEU A 1 231 ? 4.302 7.510 5.873 1.00 95.62 231 LEU A CA 1
ATOM 1793 C C . LEU A 1 231 ? 2.933 8.034 5.431 1.00 95.62 231 LEU A C 1
ATOM 1795 O O . LEU A 1 231 ? 2.835 8.619 4.358 1.00 95.62 231 LEU A O 1
ATOM 1799 N N . LEU A 1 232 ? 1.886 7.844 6.239 1.00 93.12 232 LEU A N 1
ATOM 1800 C CA . LEU A 1 232 ? 0.503 8.178 5.885 1.00 93.12 232 LEU A CA 1
ATOM 1801 C C . LEU A 1 232 ? 0.253 9.671 5.678 1.00 93.12 232 LEU A C 1
ATOM 1803 O O . LEU A 1 232 ? -0.734 10.008 5.047 1.00 93.12 232 LEU A O 1
ATOM 1807 N N . GLY A 1 233 ? 1.123 10.554 6.173 1.00 90.94 233 GLY A N 1
ATOM 1808 C CA . GLY A 1 233 ? 1.043 11.998 5.919 1.00 90.94 233 GLY A CA 1
ATOM 1809 C C . GLY A 1 233 ? 1.616 12.434 4.565 1.00 90.94 233 GLY A C 1
ATOM 1810 O O . GLY A 1 233 ? 1.662 13.626 4.282 1.00 90.94 233 GLY A O 1
ATOM 1811 N N . TYR A 1 234 ? 2.104 11.500 3.743 1.00 89.50 234 TYR A N 1
ATOM 1812 C CA . TYR A 1 234 ? 2.807 11.808 2.501 1.00 89.50 234 TYR A CA 1
ATOM 1813 C C . TYR A 1 234 ? 2.189 11.077 1.306 1.00 89.50 234 TYR A C 1
ATOM 1815 O O . TYR A 1 234 ? 1.952 9.867 1.358 1.00 89.50 234 TYR A O 1
ATOM 1823 N N . ALA A 1 235 ? 2.040 11.784 0.187 1.00 86.38 235 ALA A N 1
ATOM 1824 C CA . ALA A 1 235 ? 1.719 11.210 -1.121 1.00 86.38 235 ALA A CA 1
ATOM 1825 C C . ALA A 1 235 ? 2.729 10.118 -1.536 1.00 86.38 235 ALA A C 1
ATOM 1827 O O . ALA A 1 235 ? 3.901 10.189 -1.155 1.00 86.38 235 ALA A O 1
ATOM 1828 N N . PHE A 1 236 ? 2.286 9.099 -2.284 1.00 86.38 236 PHE A N 1
ATOM 1829 C CA . PHE A 1 236 ? 3.159 8.037 -2.810 1.00 86.38 236 PHE A CA 1
ATOM 1830 C C . PHE A 1 236 ? 2.837 7.706 -4.264 1.00 86.38 236 PHE A C 1
ATOM 1832 O O . PHE A 1 236 ? 1.948 6.911 -4.567 1.00 86.38 236 PHE A O 1
ATOM 1839 N N . GLU A 1 237 ? 3.567 8.324 -5.180 1.00 84.25 237 GLU A N 1
ATOM 1840 C CA . GLU A 1 237 ? 3.280 8.243 -6.601 1.00 84.25 237 GLU A CA 1
ATOM 1841 C C . GLU A 1 237 ? 3.871 6.989 -7.259 1.00 84.25 237 GLU A C 1
ATOM 1843 O O . GLU A 1 237 ? 4.743 6.282 -6.746 1.00 84.25 237 GLU A O 1
ATOM 1848 N N . LYS A 1 238 ? 3.440 6.734 -8.496 1.00 82.00 238 LYS A N 1
ATOM 1849 C CA . LYS A 1 238 ? 3.983 5.655 -9.331 1.00 82.00 238 LYS A CA 1
ATOM 1850 C C . LYS A 1 238 ? 5.488 5.798 -9.580 1.00 82.00 238 LYS A C 1
ATOM 1852 O O . LYS A 1 238 ? 6.177 4.791 -9.740 1.00 82.00 238 LYS A O 1
ATOM 1857 N N . SER A 1 239 ? 5.990 7.025 -9.698 1.00 83.56 239 SER A N 1
ATOM 1858 C CA . SER A 1 239 ? 7.426 7.323 -9.792 1.00 83.56 239 SER A CA 1
ATOM 1859 C C . SER A 1 239 ? 8.161 6.857 -8.542 1.00 83.56 239 SER A C 1
ATOM 1861 O O . SER A 1 239 ? 9.162 6.158 -8.684 1.00 83.56 239 SER A O 1
ATOM 1863 N N . ASP A 1 240 ? 7.620 7.145 -7.358 1.00 88.31 240 ASP A N 1
ATOM 1864 C CA . ASP A 1 240 ? 8.199 6.734 -6.076 1.00 88.31 240 ASP A CA 1
ATOM 1865 C C . ASP A 1 240 ? 8.235 5.209 -5.960 1.00 88.31 240 ASP A C 1
ATOM 1867 O O . ASP A 1 240 ? 9.269 4.627 -5.632 1.00 88.31 240 ASP A O 1
ATOM 1871 N N . ALA A 1 241 ? 7.136 4.537 -6.322 1.00 88.56 241 ALA A N 1
ATOM 1872 C CA . ALA A 1 241 ? 7.074 3.078 -6.364 1.00 88.56 241 ALA A CA 1
ATOM 1873 C C . ALA A 1 241 ? 8.139 2.485 -7.304 1.00 88.56 241 ALA A C 1
ATOM 1875 O O . ALA A 1 241 ? 8.848 1.544 -6.936 1.00 88.56 241 ALA A O 1
ATOM 1876 N N . LYS A 1 242 ? 8.305 3.065 -8.501 1.00 85.50 242 LYS A N 1
ATOM 1877 C CA . LYS A 1 242 ? 9.323 2.637 -9.475 1.00 85.50 242 LYS A CA 1
ATOM 1878 C C . LYS A 1 242 ? 10.748 2.883 -8.993 1.00 85.50 242 LYS A C 1
ATOM 1880 O O . LYS A 1 242 ? 11.629 2.063 -9.242 1.00 85.50 242 LYS A O 1
ATOM 1885 N N . GLU A 1 243 ? 11.002 4.009 -8.342 1.00 89.00 243 GLU A N 1
ATOM 1886 C CA . GLU A 1 243 ? 12.319 4.322 -7.791 1.00 89.00 243 GLU A CA 1
ATOM 1887 C C . GLU A 1 243 ? 12.664 3.373 -6.637 1.00 89.00 243 GLU A C 1
ATOM 1889 O O . GLU A 1 243 ? 13.744 2.778 -6.613 1.00 89.00 243 GLU A O 1
ATOM 1894 N N . LYS A 1 244 ? 11.714 3.171 -5.721 1.00 90.81 244 LYS A N 1
ATOM 1895 C CA . LYS A 1 244 ? 11.898 2.413 -4.481 1.00 90.81 244 LYS A CA 1
ATOM 1896 C C . LYS A 1 244 ? 11.944 0.903 -4.692 1.00 90.81 244 LYS A C 1
ATOM 1898 O O . LYS A 1 244 ? 12.799 0.223 -4.122 1.00 90.81 244 LYS A O 1
ATOM 1903 N N . TYR A 1 245 ? 11.036 0.372 -5.506 1.00 87.00 245 TYR A N 1
ATOM 1904 C CA . TYR A 1 245 ? 10.870 -1.068 -5.726 1.00 87.00 245 TYR A CA 1
ATOM 1905 C C . TYR A 1 245 ? 11.377 -1.529 -7.102 1.00 87.00 245 TYR A C 1
ATOM 1907 O O . TYR A 1 245 ? 11.435 -2.728 -7.384 1.00 87.00 245 TYR A O 1
ATOM 1915 N N . GLY A 1 246 ? 11.840 -0.598 -7.939 1.00 85.50 246 GLY A N 1
ATOM 1916 C CA . GLY A 1 246 ? 12.421 -0.878 -9.246 1.00 85.50 246 GLY A CA 1
ATOM 1917 C C . GLY A 1 246 ? 11.365 -1.060 -10.336 1.00 85.50 246 GLY A C 1
ATOM 1918 O O . GLY A 1 246 ? 10.364 -0.356 -10.408 1.00 85.50 246 GLY A O 1
ATOM 1919 N N . ASN A 1 247 ? 11.592 -2.016 -11.238 1.00 66.19 247 ASN A N 1
ATOM 1920 C CA . ASN A 1 247 ? 10.658 -2.296 -12.331 1.00 66.19 247 ASN A CA 1
ATOM 1921 C C . ASN A 1 247 ? 9.450 -3.098 -11.826 1.00 66.19 247 ASN A C 1
ATOM 1923 O O . ASN A 1 247 ? 9.289 -4.259 -12.210 1.00 66.19 247 ASN A O 1
ATOM 1927 N N . GLU A 1 248 ? 8.612 -2.497 -10.981 1.00 61.38 248 GLU A N 1
ATOM 1928 C CA . GLU A 1 248 ? 7.271 -3.007 -10.711 1.00 61.38 248 GLU A CA 1
ATOM 1929 C C . GLU A 1 248 ? 6.501 -3.077 -12.031 1.00 61.38 248 GLU A C 1
ATOM 1931 O O . GLU A 1 248 ? 5.921 -2.105 -12.515 1.00 61.38 248 GLU A O 1
ATOM 1936 N N . ASN A 1 249 ? 6.529 -4.245 -12.659 1.00 58.38 249 ASN A N 1
ATOM 1937 C CA . ASN A 1 249 ? 5.681 -4.526 -13.796 1.00 58.38 249 ASN A CA 1
ATOM 1938 C C . ASN A 1 249 ? 4.416 -5.185 -13.264 1.00 58.38 249 ASN A C 1
ATOM 1940 O O . ASN A 1 249 ? 4.485 -6.120 -12.469 1.00 58.38 249 ASN A O 1
ATOM 1944 N N . VAL A 1 250 ? 3.256 -4.774 -13.766 1.00 52.09 250 VAL A N 1
ATOM 1945 C CA . VAL A 1 250 ? 1.984 -5.484 -13.534 1.00 52.09 250 VAL A CA 1
ATOM 1946 C C . VAL A 1 250 ? 2.104 -6.973 -13.916 1.00 52.09 250 VAL A C 1
ATOM 1948 O O . VAL A 1 250 ? 1.452 -7.835 -13.341 1.00 52.09 250 VAL A O 1
ATOM 1951 N N . PHE A 1 251 ? 3.043 -7.301 -14.810 1.00 45.22 251 PHE A N 1
ATOM 1952 C CA . PHE A 1 251 ? 3.377 -8.662 -15.235 1.00 45.22 251 PHE A CA 1
ATOM 1953 C C . PHE A 1 251 ? 4.365 -9.420 -14.330 1.00 45.22 251 PHE A C 1
ATOM 1955 O O . PHE A 1 251 ? 4.658 -10.581 -14.614 1.00 45.22 251 PHE A O 1
ATOM 1962 N N . SER A 1 252 ? 4.863 -8.822 -13.239 1.00 56.91 252 SER A N 1
ATOM 1963 C CA . SER A 1 252 ? 5.725 -9.510 -12.252 1.00 56.91 252 SER A CA 1
ATOM 1964 C C . SER A 1 252 ? 5.035 -10.730 -11.646 1.00 56.91 252 SER A C 1
ATOM 1966 O O . SER A 1 252 ? 5.712 -11.676 -11.232 1.00 56.91 252 SER A O 1
ATOM 1968 N N . VAL A 1 253 ? 3.695 -10.727 -11.679 1.00 54.78 253 VAL A N 1
ATOM 1969 C CA . VAL A 1 253 ? 2.829 -11.835 -11.274 1.00 54.78 253 VAL A CA 1
ATOM 1970 C C . VAL A 1 253 ? 3.262 -13.120 -11.987 1.00 54.78 253 VAL A C 1
ATOM 1972 O O . VAL A 1 253 ? 3.426 -14.149 -11.348 1.00 54.78 253 VAL A O 1
ATOM 1975 N N . ILE A 1 254 ? 3.603 -13.068 -13.279 1.00 46.50 254 ILE A N 1
ATOM 1976 C CA . ILE A 1 254 ? 4.036 -14.253 -14.047 1.00 46.50 254 ILE A CA 1
ATOM 1977 C C . ILE A 1 254 ? 5.372 -14.826 -13.532 1.00 46.50 254 ILE A C 1
ATOM 1979 O O . ILE A 1 254 ? 5.635 -16.018 -13.673 1.00 46.50 254 ILE A O 1
ATOM 1983 N N . THR A 1 255 ? 6.218 -13.998 -12.917 1.00 54.47 255 THR A N 1
ATOM 1984 C CA . THR A 1 255 ? 7.534 -14.392 -12.387 1.00 54.47 255 THR A CA 1
ATOM 1985 C C . THR A 1 255 ? 7.563 -14.620 -10.877 1.00 54.47 255 THR A C 1
ATOM 1987 O O . THR A 1 255 ? 8.649 -14.769 -10.323 1.00 54.47 255 THR A O 1
ATOM 1990 N N . GLY A 1 256 ? 6.416 -14.658 -10.194 1.00 57.44 256 GLY A N 1
ATOM 1991 C CA . GLY A 1 256 ? 6.397 -14.898 -8.747 1.00 57.44 256 GLY A CA 1
ATOM 1992 C C . GLY A 1 256 ? 6.311 -13.644 -7.870 1.00 57.44 256 GLY A C 1
ATOM 1993 O O . GLY A 1 256 ? 6.266 -13.781 -6.655 1.00 57.44 256 GLY A O 1
ATOM 1994 N N . GLY A 1 257 ? 6.317 -12.436 -8.445 1.00 64.06 257 GLY A N 1
ATOM 1995 C CA . GLY A 1 257 ? 6.278 -11.179 -7.689 1.00 64.06 257 GLY A CA 1
ATOM 1996 C C . GLY A 1 257 ? 4.903 -10.522 -7.760 1.00 64.06 257 GLY A C 1
ATOM 1997 O O . GLY A 1 257 ? 4.378 -10.319 -8.850 1.00 64.06 257 GLY A O 1
ATOM 1998 N N . ARG A 1 258 ? 4.311 -10.154 -6.623 1.00 72.88 258 ARG A N 1
ATOM 1999 C CA . ARG A 1 258 ? 3.114 -9.298 -6.608 1.00 72.88 258 ARG A CA 1
ATOM 2000 C C . ARG A 1 258 ? 3.559 -7.837 -6.645 1.00 72.88 258 ARG A C 1
ATOM 2002 O O . ARG A 1 258 ? 4.493 -7.481 -5.939 1.00 72.88 258 ARG A O 1
ATOM 2009 N N . SER A 1 259 ? 2.930 -7.014 -7.481 1.00 87.75 259 SER A N 1
ATOM 2010 C CA . SER A 1 259 ? 3.106 -5.558 -7.418 1.00 87.75 259 SER A CA 1
ATOM 2011 C C . SER A 1 259 ? 2.317 -4.978 -6.242 1.00 87.75 259 SER A C 1
ATOM 2013 O O . SER A 1 259 ? 1.371 -5.617 -5.759 1.00 87.75 259 SER A O 1
ATOM 2015 N N . LEU A 1 260 ? 2.653 -3.758 -5.815 1.00 89.62 260 LEU A N 1
ATOM 2016 C CA . LEU A 1 260 ? 1.860 -3.006 -4.833 1.00 89.62 260 LEU A CA 1
ATOM 2017 C C . LEU A 1 260 ? 0.373 -2.965 -5.223 1.00 89.62 260 LEU A C 1
ATOM 2019 O O . LEU A 1 260 ? -0.493 -3.321 -4.427 1.00 89.62 260 LEU A O 1
ATOM 2023 N N . ARG A 1 261 ? 0.079 -2.654 -6.494 1.00 84.19 261 ARG A N 1
ATOM 2024 C CA . ARG A 1 261 ? -1.295 -2.629 -7.028 1.00 84.19 261 ARG A CA 1
ATOM 2025 C C . ARG A 1 261 ? -1.994 -3.978 -6.914 1.00 84.19 261 ARG A C 1
ATOM 2027 O O . ARG A 1 261 ? -3.104 -4.043 -6.407 1.00 84.19 261 ARG A O 1
ATOM 2034 N N . ALA A 1 262 ? -1.353 -5.052 -7.376 1.00 85.56 262 ALA A N 1
ATOM 2035 C CA . ALA A 1 262 ? -1.958 -6.381 -7.318 1.00 85.56 262 ALA A CA 1
ATOM 2036 C C . ALA A 1 262 ? -2.234 -6.801 -5.867 1.00 85.56 262 ALA A C 1
ATOM 2038 O O . ALA A 1 262 ? -3.217 -7.477 -5.594 1.00 85.56 262 ALA A O 1
ATOM 2039 N N . THR A 1 263 ? -1.381 -6.381 -4.929 1.00 90.75 263 THR A N 1
ATOM 2040 C CA . THR A 1 263 ? -1.598 -6.614 -3.498 1.00 90.75 263 THR A CA 1
ATOM 2041 C C . THR A 1 263 ? -2.808 -5.828 -2.997 1.00 90.75 263 THR A C 1
ATOM 2043 O O . THR A 1 263 ? -3.680 -6.415 -2.364 1.00 90.75 263 THR A O 1
ATOM 2046 N N . ALA A 1 264 ? -2.913 -4.541 -3.331 1.00 89.81 264 ALA A N 1
ATOM 2047 C CA . ALA A 1 264 ? -4.046 -3.713 -2.936 1.00 89.81 264 ALA A CA 1
ATOM 2048 C C . ALA A 1 264 ? -5.382 -4.157 -3.557 1.00 89.81 264 ALA A C 1
ATOM 2050 O O . ALA A 1 264 ? -6.396 -4.143 -2.873 1.00 89.81 264 ALA A O 1
ATOM 2051 N N . GLU A 1 265 ? -5.404 -4.618 -4.811 1.00 86.31 265 GLU A N 1
ATOM 2052 C CA . GLU A 1 265 ? -6.612 -5.194 -5.431 1.00 86.31 265 GLU A CA 1
ATOM 2053 C C . GLU A 1 265 ? -7.122 -6.410 -4.652 1.00 86.31 265 GLU A C 1
ATOM 2055 O O . GLU A 1 265 ? -8.324 -6.559 -4.447 1.00 86.31 265 GLU A O 1
ATOM 2060 N N . VAL A 1 266 ? -6.206 -7.251 -4.159 1.00 89.25 266 VAL A N 1
ATOM 2061 C CA . VAL A 1 266 ? -6.564 -8.385 -3.299 1.00 89.25 266 VAL A CA 1
ATOM 2062 C C . VAL A 1 266 ? -7.044 -7.902 -1.930 1.00 89.25 266 VAL A C 1
ATOM 2064 O O . VAL A 1 266 ? -7.988 -8.478 -1.401 1.00 89.25 266 VAL A O 1
ATOM 2067 N N . VAL A 1 267 ? -6.463 -6.831 -1.374 1.00 92.38 267 VAL A N 1
ATOM 2068 C CA . VAL A 1 267 ? -6.978 -6.213 -0.139 1.00 92.38 267 VAL A CA 1
ATOM 2069 C C . VAL A 1 267 ? -8.407 -5.723 -0.341 1.00 92.38 267 VAL A C 1
ATOM 2071 O O . VAL A 1 267 ? -9.267 -6.103 0.432 1.00 92.38 267 VAL A O 1
ATOM 2074 N N . TYR A 1 268 ? -8.704 -4.964 -1.391 1.00 87.81 268 TYR A N 1
ATOM 2075 C CA . TYR A 1 268 ? -10.053 -4.437 -1.621 1.00 87.81 268 TYR A CA 1
ATOM 2076 C C . TYR A 1 268 ? -11.029 -5.445 -2.243 1.00 87.81 268 TYR A C 1
ATOM 2078 O O . TYR A 1 268 ? -12.171 -5.085 -2.511 1.00 87.81 268 TYR A O 1
ATOM 2086 N N . GLY A 1 269 ? -10.596 -6.674 -2.544 1.00 86.12 269 GLY A N 1
ATOM 2087 C CA . GLY A 1 269 ? -11.442 -7.699 -3.169 1.00 86.12 269 GLY A CA 1
ATOM 2088 C C . GLY A 1 269 ? -11.963 -7.330 -4.564 1.00 86.12 269 GLY A C 1
ATOM 2089 O O . GLY A 1 269 ? -12.872 -7.975 -5.067 1.00 86.12 269 GLY A O 1
ATOM 2090 N N . THR A 1 270 ? -11.399 -6.303 -5.199 1.00 79.31 270 THR A N 1
ATOM 2091 C CA . THR A 1 270 ? -11.898 -5.707 -6.445 1.00 79.31 270 THR A CA 1
ATOM 2092 C C . THR A 1 270 ? -10.747 -5.584 -7.433 1.00 79.31 270 THR A C 1
ATOM 2094 O O . THR A 1 270 ? -9.752 -4.906 -7.167 1.00 79.31 270 THR A O 1
ATOM 2097 N N . SER A 1 271 ? -10.865 -6.250 -8.586 1.00 73.00 271 SER A N 1
ATOM 2098 C CA . SER A 1 271 ? -9.885 -6.114 -9.667 1.00 73.00 271 SER A CA 1
ATOM 2099 C C . SER A 1 271 ? -10.298 -5.007 -10.626 1.00 73.00 271 SER A C 1
ATOM 2101 O O . SER A 1 271 ? -11.415 -5.010 -11.135 1.00 73.00 271 SER A O 1
ATOM 2103 N N . CYS A 1 272 ? -9.368 -4.115 -10.969 1.00 55.62 272 CYS A N 1
ATOM 2104 C CA . CYS A 1 272 ? -9.613 -3.048 -11.944 1.00 55.62 272 CYS A CA 1
ATOM 2105 C C . CYS A 1 272 ? -9.833 -3.565 -13.380 1.00 55.62 272 CYS A C 1
ATOM 2107 O O . CYS A 1 272 ? -10.246 -2.809 -14.254 1.00 55.62 272 CYS A O 1
ATOM 2109 N N . MET A 1 273 ? -9.503 -4.834 -13.650 1.00 53.78 273 MET A N 1
ATOM 2110 C CA . MET A 1 273 ? -9.616 -5.458 -14.974 1.00 53.78 273 MET A CA 1
ATOM 2111 C C . MET A 1 273 ? -10.825 -6.391 -15.096 1.00 53.78 273 MET A C 1
ATOM 2113 O O . MET A 1 273 ? -11.132 -6.841 -16.202 1.00 53.78 273 MET A O 1
ATOM 2117 N N . ALA A 1 274 ? -11.489 -6.722 -13.986 1.00 56.97 274 ALA A N 1
ATOM 2118 C CA . ALA A 1 274 ? -12.665 -7.577 -14.011 1.00 56.97 274 ALA A CA 1
ATOM 2119 C C . ALA A 1 274 ? -13.884 -6.720 -14.372 1.00 56.97 274 ALA A C 1
ATOM 2121 O O . ALA A 1 274 ? -14.402 -5.970 -13.552 1.00 56.97 274 ALA A O 1
ATOM 2122 N N . GLY A 1 275 ? -14.315 -6.802 -15.630 1.00 46.41 275 GLY A N 1
ATOM 2123 C CA . GLY A 1 275 ? -15.576 -6.206 -16.050 1.00 46.41 275 GLY A CA 1
ATOM 2124 C C . GLY A 1 275 ? -16.745 -6.863 -15.317 1.00 46.41 275 GLY A C 1
ATOM 2125 O O . GLY A 1 275 ? -16.979 -8.049 -15.527 1.00 46.41 275 GLY A O 1
ATOM 2126 N N . SER A 1 276 ? -17.442 -6.050 -14.519 1.00 49.19 276 SER A N 1
ATOM 2127 C CA . SER A 1 276 ? -18.844 -6.157 -14.075 1.00 49.19 276 SER A CA 1
ATOM 2128 C C . SER A 1 276 ? -19.296 -7.412 -13.305 1.00 49.19 276 SER A C 1
ATOM 2130 O O . SER A 1 276 ? -19.159 -8.540 -13.769 1.00 49.19 276 SER A O 1
ATOM 2132 N N . ASP A 1 277 ? -19.959 -7.140 -12.176 1.00 55.31 277 ASP A N 1
ATOM 2133 C CA . ASP A 1 277 ? -20.854 -8.011 -11.394 1.00 55.31 277 ASP A CA 1
ATOM 2134 C C . ASP A 1 277 ? -20.208 -8.973 -10.384 1.00 55.31 277 ASP A C 1
ATOM 2136 O O . ASP A 1 277 ? -20.693 -10.083 -10.164 1.00 55.31 277 ASP A O 1
ATOM 2140 N N . GLN A 1 278 ? -19.143 -8.543 -9.700 1.00 61.03 278 GLN A N 1
ATOM 2141 C CA . GLN A 1 278 ? -18.858 -9.123 -8.385 1.00 61.03 278 GLN A CA 1
ATOM 2142 C C . GLN A 1 278 ? -19.774 -8.443 -7.371 1.00 61.03 278 GLN A C 1
ATOM 2144 O O . GLN A 1 278 ? -19.600 -7.266 -7.072 1.00 61.03 278 GLN A O 1
ATOM 2149 N N . GLU A 1 279 ? -20.787 -9.180 -6.916 1.00 70.88 279 GLU A N 1
ATOM 2150 C CA . GLU A 1 279 ? -21.631 -8.791 -5.788 1.00 70.88 279 GLU A CA 1
ATOM 2151 C C . GLU A 1 279 ? -20.701 -8.543 -4.598 1.00 70.88 279 GLU A C 1
ATOM 2153 O O . GLU A 1 279 ? -20.014 -9.458 -4.133 1.00 70.88 279 GLU A O 1
ATOM 2158 N N . GLU A 1 280 ? -20.578 -7.273 -4.208 1.00 72.69 280 GLU A N 1
ATOM 2159 C CA . GLU A 1 280 ? -19.731 -6.879 -3.092 1.00 72.69 280 GLU A CA 1
ATOM 2160 C C . GLU A 1 280 ? -20.245 -7.597 -1.844 1.00 72.69 280 GLU A C 1
ATOM 2162 O O . GLU A 1 280 ? -21.451 -7.663 -1.595 1.00 72.69 280 GLU A O 1
ATOM 2167 N N . ASP A 1 281 ? -19.329 -8.211 -1.099 1.00 82.62 281 ASP A N 1
ATOM 2168 C CA . ASP A 1 281 ? -19.676 -8.967 0.097 1.00 82.62 281 ASP A CA 1
ATOM 2169 C C . ASP A 1 281 ? -20.441 -8.046 1.061 1.00 82.62 281 ASP A C 1
ATOM 2171 O O . ASP A 1 281 ? -19.940 -6.987 1.444 1.00 82.62 281 ASP A O 1
ATOM 2175 N N . ALA A 1 282 ? -21.661 -8.430 1.447 1.00 88.88 282 ALA A N 1
ATOM 2176 C CA . ALA A 1 282 ? -22.514 -7.624 2.318 1.00 88.88 282 ALA A CA 1
ATOM 2177 C C . ALA A 1 282 ? -21.816 -7.257 3.640 1.00 88.88 282 ALA A C 1
ATOM 2179 O O . ALA A 1 282 ? -22.063 -6.188 4.194 1.00 88.88 282 ALA A O 1
ATOM 2180 N N . GLU A 1 283 ? -20.901 -8.105 4.122 1.00 86.06 283 GLU A N 1
ATOM 2181 C CA . GLU A 1 283 ? -20.098 -7.812 5.311 1.00 86.06 283 GLU A CA 1
ATOM 2182 C C . GLU A 1 283 ? -19.048 -6.717 5.058 1.00 86.06 283 GLU A C 1
ATOM 2184 O O . GLU A 1 283 ? -18.732 -5.952 5.966 1.00 86.06 283 GLU A O 1
ATOM 2189 N N . VAL A 1 284 ? -18.508 -6.615 3.838 1.00 86.25 284 VAL A N 1
ATOM 2190 C CA . VAL A 1 284 ? -17.582 -5.539 3.445 1.00 86.25 284 VAL A CA 1
ATOM 2191 C C . VAL A 1 284 ? -18.322 -4.209 3.350 1.00 86.25 284 VAL A C 1
ATOM 2193 O O . VAL A 1 284 ? -17.817 -3.207 3.854 1.00 86.25 284 VAL A O 1
ATOM 2196 N N . LEU A 1 285 ? -19.529 -4.210 2.778 1.00 87.38 285 LEU A N 1
ATOM 2197 C CA . LEU A 1 285 ? -20.400 -3.032 2.744 1.00 87.38 285 LEU A CA 1
ATOM 2198 C C . LEU A 1 285 ? -20.755 -2.557 4.156 1.00 87.38 285 LEU A C 1
ATOM 2200 O O . LEU A 1 285 ? -20.591 -1.381 4.464 1.00 87.38 285 LEU A O 1
ATOM 2204 N N . GLN A 1 286 ? -21.159 -3.477 5.034 1.00 91.19 286 GLN A N 1
ATOM 2205 C CA . GLN A 1 286 ? -21.475 -3.150 6.423 1.00 91.19 286 GLN A CA 1
ATOM 2206 C C . GLN A 1 286 ? -20.253 -2.608 7.177 1.00 91.19 286 GLN A C 1
ATOM 2208 O O . GLN A 1 286 ? -20.364 -1.652 7.938 1.00 91.19 286 GLN A O 1
ATOM 2213 N N . LEU A 1 287 ? -19.077 -3.208 6.975 1.00 91.38 287 LEU A N 1
ATOM 2214 C CA . LEU A 1 287 ? -17.839 -2.731 7.589 1.00 91.38 287 LEU A CA 1
ATOM 2215 C C . LEU A 1 287 ? -17.481 -1.317 7.118 1.00 91.38 287 LEU A C 1
ATOM 2217 O O . LEU A 1 287 ? -17.021 -0.510 7.923 1.00 91.38 287 LEU A O 1
ATOM 2221 N N . ARG A 1 288 ? -17.680 -1.030 5.827 1.00 89.88 288 ARG A N 1
ATOM 2222 C CA . ARG A 1 288 ? -17.473 0.299 5.255 1.00 89.88 288 ARG A CA 1
ATOM 2223 C C . ARG A 1 288 ? -18.416 1.317 5.896 1.00 89.88 288 ARG A C 1
ATOM 2225 O O . ARG A 1 288 ? -17.922 2.311 6.403 1.00 89.88 288 ARG A O 1
ATOM 2232 N N . GLU A 1 289 ? -19.715 1.029 5.949 1.00 90.75 289 GLU A N 1
ATOM 2233 C CA . GLU A 1 289 ? -20.729 1.905 6.562 1.00 90.75 289 GLU A CA 1
ATOM 2234 C C . GLU A 1 289 ? -20.377 2.241 8.021 1.00 90.75 289 GLU A C 1
ATOM 2236 O O . GLU A 1 289 ? -20.345 3.405 8.405 1.00 90.75 289 GLU A O 1
ATOM 2241 N N . VAL A 1 290 ? -19.996 1.234 8.818 1.00 93.19 290 VAL A N 1
ATOM 2242 C CA . VAL A 1 290 ? -19.596 1.439 10.222 1.00 93.19 290 VAL A CA 1
ATOM 2243 C C . VAL A 1 290 ?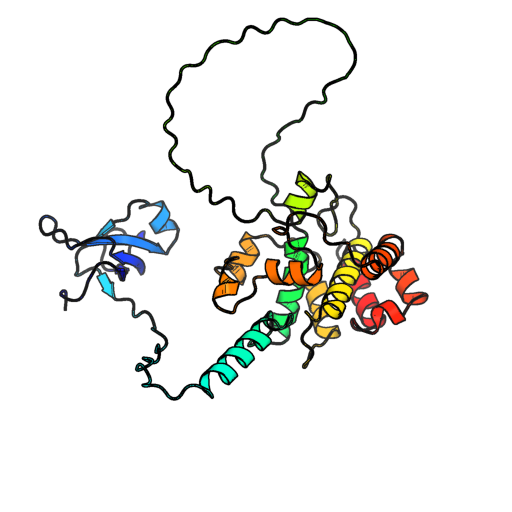 -18.376 2.358 10.356 1.00 93.19 290 VAL A C 1
ATOM 2245 O O . VAL A 1 290 ? -18.330 3.167 11.280 1.00 93.19 290 VAL A O 1
ATOM 2248 N N . ILE A 1 291 ? -17.381 2.220 9.474 1.00 9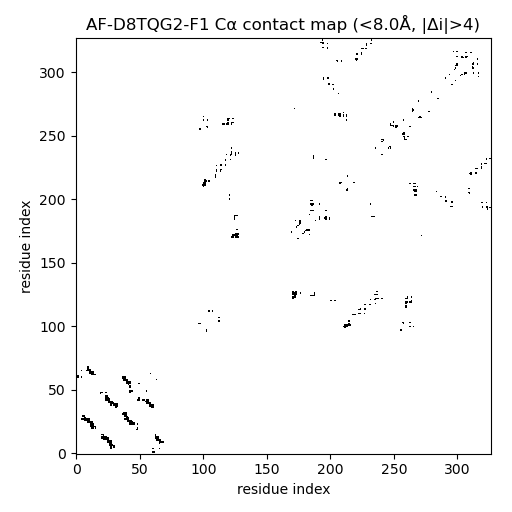2.00 291 ILE A N 1
ATOM 2249 C CA . ILE A 1 291 ? -16.134 2.996 9.549 1.00 92.00 291 ILE A CA 1
ATOM 2250 C C . ILE A 1 291 ? -16.297 4.406 8.964 1.00 92.00 291 ILE A C 1
ATOM 2252 O O . ILE A 1 291 ? -15.715 5.342 9.508 1.00 92.00 291 ILE A O 1
ATOM 2256 N N . GLU A 1 292 ? -17.051 4.561 7.875 1.00 87.69 292 GLU A N 1
ATOM 2257 C CA . GLU A 1 292 ? -17.254 5.845 7.190 1.00 87.69 292 GLU A CA 1
ATOM 2258 C C . GLU A 1 292 ? -18.168 6.785 7.985 1.00 87.69 292 GLU A C 1
ATOM 2260 O O . GLU A 1 292 ? -17.879 7.977 8.078 1.00 87.69 292 GLU A O 1
ATOM 2265 N N . ASP A 1 293 ? -19.224 6.259 8.613 1.00 88.19 293 ASP A N 1
ATOM 2266 C CA . ASP A 1 293 ? -20.169 7.075 9.385 1.00 88.19 293 ASP A CA 1
ATOM 2267 C C . ASP A 1 293 ? -19.684 7.363 10.821 1.00 88.19 293 ASP A C 1
ATOM 2269 O O . ASP A 1 293 ? -20.229 8.229 11.514 1.00 88.19 293 ASP A O 1
ATOM 2273 N N . GLY A 1 294 ? -18.676 6.626 11.297 1.00 88.69 294 GLY A N 1
ATOM 2274 C CA . GLY A 1 294 ? -18.192 6.679 12.674 1.00 88.69 294 GLY A CA 1
ATOM 2275 C C . GLY A 1 294 ? -17.065 7.688 12.904 1.00 88.69 294 GLY A C 1
ATOM 2276 O O . GLY A 1 294 ? -16.082 7.747 12.165 1.00 88.69 294 GLY A O 1
ATOM 2277 N N . LEU A 1 295 ? -17.128 8.426 14.019 1.00 93.50 295 LEU A N 1
ATOM 2278 C CA . LEU A 1 295 ? -15.959 9.146 14.526 1.00 93.50 295 LEU A CA 1
ATOM 2279 C C . LEU A 1 295 ? -14.962 8.147 15.115 1.00 93.50 295 LEU A C 1
ATOM 2281 O O . LEU A 1 295 ? -15.313 7.334 15.969 1.00 93.50 295 LEU A O 1
ATOM 2285 N N . LEU A 1 296 ? -13.700 8.226 14.693 1.00 93.75 296 LEU A N 1
ATOM 2286 C CA . LEU A 1 296 ? -12.674 7.256 15.077 1.00 93.75 296 LEU A CA 1
ATOM 2287 C C . LEU A 1 296 ? -12.487 7.138 16.600 1.00 93.75 296 LEU A C 1
ATOM 2289 O O . LEU A 1 296 ? -12.333 6.030 17.112 1.00 93.75 296 LEU A O 1
ATOM 2293 N N . GLU A 1 297 ? -12.539 8.260 17.321 1.00 95.88 297 GLU A N 1
ATOM 2294 C CA . GLU A 1 297 ? -12.467 8.285 18.789 1.00 95.88 297 GLU A CA 1
ATOM 2295 C C . GLU A 1 297 ? -13.661 7.553 19.426 1.00 95.88 297 GLU A C 1
ATOM 2297 O O . GLU A 1 297 ? -13.470 6.671 20.262 1.00 95.88 297 GLU A O 1
ATOM 2302 N N . GLU A 1 298 ? -14.883 7.827 18.960 1.00 96.50 298 GLU A N 1
ATOM 2303 C CA . GLU A 1 298 ? -16.097 7.154 19.435 1.00 96.50 298 GLU A CA 1
ATOM 2304 C C . GLU A 1 298 ? -16.066 5.651 19.126 1.00 96.50 298 GLU A C 1
ATOM 2306 O O . GLU A 1 298 ? -16.415 4.835 19.981 1.00 96.50 298 GLU A O 1
ATOM 2311 N N . MET A 1 299 ? -15.592 5.254 17.940 1.00 97.06 299 MET A N 1
ATOM 2312 C CA . MET A 1 299 ? -15.427 3.843 17.578 1.00 97.06 299 MET A CA 1
ATOM 2313 C C . MET A 1 299 ? -14.433 3.131 18.500 1.00 97.06 299 MET A C 1
ATOM 2315 O O . MET A 1 299 ? -14.686 2.004 18.921 1.00 97.06 299 MET A O 1
ATOM 2319 N N . MET A 1 300 ? -13.314 3.773 18.849 1.00 97.50 300 MET A N 1
ATOM 2320 C CA . MET A 1 300 ? -12.327 3.201 19.772 1.00 97.50 300 MET A CA 1
ATOM 2321 C C . MET A 1 300 ? -12.890 2.968 21.180 1.00 97.50 300 MET A C 1
ATOM 2323 O O . MET A 1 300 ? -12.473 2.019 21.849 1.00 97.50 300 MET A O 1
ATOM 2327 N N . GLU A 1 301 ? -13.821 3.809 21.630 1.00 97.62 301 GLU A N 1
ATOM 2328 C CA . GLU A 1 301 ? -14.477 3.673 22.933 1.00 97.62 301 GLU A CA 1
ATOM 2329 C C . GLU A 1 301 ? -15.625 2.658 22.920 1.00 97.62 301 GLU A C 1
ATOM 2331 O O . GLU A 1 301 ? -15.761 1.859 23.850 1.00 97.62 301 GLU A O 1
ATOM 2336 N N . THR A 1 302 ? -16.459 2.696 21.881 1.00 97.50 302 THR A N 1
ATOM 2337 C CA . THR A 1 302 ? -17.722 1.947 21.819 1.00 97.50 302 THR A CA 1
ATOM 2338 C C . THR A 1 302 ? -17.590 0.570 21.175 1.00 97.50 302 THR A C 1
ATOM 2340 O O . THR A 1 302 ? -18.375 -0.316 21.510 1.00 97.50 302 THR A O 1
ATOM 2343 N N . GLN A 1 303 ? -16.607 0.379 20.290 1.00 97.31 303 GLN A N 1
ATOM 2344 C CA . GLN A 1 303 ? -16.404 -0.837 19.490 1.00 97.31 303 GLN A CA 1
ATOM 2345 C C . GLN A 1 303 ? -14.926 -1.286 19.503 1.00 97.31 303 GLN A C 1
ATOM 2347 O O . GLN A 1 303 ? -14.281 -1.382 18.451 1.00 97.31 303 GLN A O 1
ATOM 2352 N N . PRO A 1 304 ? -14.329 -1.564 20.679 1.00 98.00 304 PRO A N 1
ATOM 2353 C CA . PRO A 1 304 ? -12.926 -1.970 20.773 1.00 98.00 304 PRO A CA 1
ATOM 2354 C C . PRO A 1 304 ? -12.601 -3.250 19.980 1.00 98.00 304 PRO A C 1
ATOM 2356 O O . PRO A 1 304 ? -11.469 -3.410 19.512 1.00 98.00 304 PRO A O 1
ATOM 2359 N N . GLU A 1 305 ? -13.583 -4.134 19.782 1.00 97.81 305 GLU A N 1
ATOM 2360 C CA . GLU A 1 305 ? -13.486 -5.363 18.989 1.00 97.81 305 GLU A CA 1
ATOM 2361 C C . GLU A 1 305 ? -13.151 -5.106 17.516 1.00 97.81 305 GLU A C 1
ATOM 2363 O O . GLU A 1 305 ? -12.503 -5.940 16.876 1.00 97.81 305 GLU A O 1
ATOM 2368 N N . LEU A 1 306 ? -13.511 -3.932 16.981 1.00 97.19 306 LEU A N 1
ATOM 2369 C CA . LEU A 1 306 ? -13.179 -3.548 15.611 1.00 97.19 306 LEU A CA 1
ATOM 2370 C C . LEU A 1 306 ? -11.660 -3.510 15.400 1.00 97.19 306 LEU A C 1
ATOM 2372 O O . LEU A 1 306 ? -11.188 -3.772 14.296 1.00 97.19 306 LEU A O 1
ATOM 2376 N N . PHE A 1 307 ? -10.890 -3.260 16.460 1.00 98.31 307 PHE A N 1
ATOM 2377 C CA . PHE A 1 307 ? -9.447 -3.053 16.399 1.00 98.31 307 PHE A CA 1
ATOM 2378 C C . PHE A 1 307 ? -8.625 -4.282 16.810 1.00 98.31 307 PHE A C 1
ATOM 2380 O O . PHE A 1 307 ? -7.412 -4.292 16.590 1.00 98.31 307 PHE A O 1
ATOM 2387 N N . GLU A 1 308 ? -9.227 -5.301 17.433 1.00 98.00 308 GLU A N 1
ATOM 2388 C CA . GLU A 1 308 ? -8.501 -6.406 18.086 1.00 98.00 308 GLU A CA 1
ATOM 2389 C C . GLU A 1 308 ? -7.588 -7.194 17.133 1.00 98.00 308 GLU A C 1
ATOM 2391 O O . GLU A 1 308 ? -6.432 -7.480 17.460 1.00 98.00 308 GLU A O 1
ATOM 2396 N N . ASP A 1 309 ? -8.072 -7.500 15.933 1.00 97.50 309 ASP A N 1
ATOM 2397 C CA . ASP A 1 309 ? -7.346 -8.243 14.896 1.00 97.50 309 ASP A CA 1
ATOM 2398 C C . ASP A 1 309 ? -6.314 -7.393 14.134 1.00 97.50 309 ASP A C 1
ATOM 2400 O O . ASP A 1 309 ? -5.450 -7.942 13.442 1.00 97.50 309 ASP A O 1
ATOM 2404 N N . VAL A 1 310 ? -6.357 -6.069 14.314 1.00 97.81 310 VAL A N 1
ATOM 2405 C CA . VAL A 1 310 ? -5.485 -5.078 13.667 1.00 97.81 310 VAL A CA 1
ATOM 2406 C C . VAL A 1 310 ? -4.647 -4.271 14.668 1.00 97.81 310 VAL A C 1
ATOM 2408 O O . VAL A 1 310 ? -4.271 -3.129 14.416 1.00 97.81 310 VAL A O 1
ATOM 2411 N N . GLY A 1 311 ? -4.304 -4.866 15.815 1.00 97.75 311 GLY A N 1
ATOM 2412 C CA . GLY A 1 311 ? -3.326 -4.317 16.770 1.00 97.75 311 GLY A CA 1
ATOM 2413 C C . GLY A 1 311 ? -3.900 -3.668 18.030 1.00 97.75 311 GLY A C 1
ATOM 2414 O O . GLY A 1 311 ? -3.127 -3.296 18.916 1.00 97.75 311 GLY A O 1
ATOM 2415 N N . GLY A 1 312 ? -5.224 -3.583 18.133 1.00 98.38 312 GLY A N 1
ATOM 2416 C CA . GLY A 1 312 ? -5.964 -3.093 19.291 1.00 98.38 312 GLY A CA 1
ATOM 2417 C C . GLY A 1 312 ? -6.012 -1.569 19.411 1.00 98.38 312 GLY A C 1
ATOM 2418 O O . GLY A 1 312 ? -5.135 -0.850 18.926 1.00 98.38 312 GLY A O 1
ATOM 2419 N N . VAL A 1 313 ? -7.024 -1.081 20.132 1.00 98.44 313 VAL A N 1
ATOM 2420 C CA . VAL A 1 313 ? -7.341 0.348 20.321 1.00 98.44 313 VAL A CA 1
ATOM 2421 C C . VAL A 1 313 ? -6.117 1.193 20.684 1.00 98.44 313 VAL A C 1
ATOM 2423 O O . VAL A 1 313 ? -5.868 2.232 20.083 1.00 98.44 313 VAL A O 1
ATOM 2426 N N . ALA A 1 314 ? -5.278 0.724 21.612 1.00 98.38 314 ALA A N 1
ATOM 2427 C CA . ALA A 1 314 ? -4.119 1.490 22.067 1.00 98.38 314 ALA A CA 1
ATOM 2428 C C . ALA A 1 314 ? -3.115 1.812 20.943 1.00 98.38 314 ALA A C 1
ATOM 2430 O O . ALA A 1 314 ? -2.427 2.831 21.014 1.00 98.38 314 ALA A O 1
ATOM 2431 N N . ALA A 1 315 ? -2.972 0.945 19.936 1.00 98.31 315 ALA A N 1
ATOM 2432 C CA . ALA A 1 315 ? -2.085 1.203 18.806 1.00 98.31 315 ALA A CA 1
ATOM 2433 C C . ALA A 1 315 ? -2.684 2.224 17.833 1.00 98.31 315 ALA A C 1
ATOM 2435 O O . ALA A 1 315 ? -1.962 3.103 17.358 1.00 98.31 315 ALA A O 1
ATOM 2436 N N . TRP A 1 316 ? -3.995 2.152 17.615 1.00 98.38 316 TRP A N 1
ATOM 2437 C CA . TRP A 1 316 ? -4.738 3.081 16.770 1.00 98.38 316 TRP A CA 1
ATOM 2438 C C . TRP A 1 316 ? -4.835 4.477 17.382 1.00 98.38 316 TRP A C 1
ATOM 2440 O O . TRP A 1 316 ? -4.537 5.444 16.691 1.00 98.38 316 TRP A O 1
ATOM 2450 N N . ALA A 1 317 ? -5.086 4.596 18.687 1.00 98.12 317 ALA A N 1
ATOM 2451 C CA . ALA A 1 317 ? -5.082 5.883 19.388 1.00 98.12 317 ALA A CA 1
ATOM 2452 C C . ALA A 1 317 ? -3.730 6.611 19.251 1.00 98.12 317 ALA A C 1
ATOM 2454 O O . ALA A 1 317 ? -3.668 7.828 19.062 1.00 98.12 317 ALA A O 1
ATOM 2455 N N . ARG A 1 318 ? -2.615 5.860 19.284 1.00 98.06 318 ARG A N 1
ATOM 2456 C CA . ARG A 1 318 ? -1.274 6.418 19.034 1.00 98.06 318 ARG A CA 1
ATOM 2457 C C . ARG A 1 318 ? -1.087 6.861 17.586 1.00 98.06 318 ARG A C 1
ATOM 2459 O O . ARG A 1 318 ? -0.442 7.882 17.364 1.00 98.06 318 ARG A O 1
ATOM 2466 N N . LEU A 1 319 ? -1.597 6.097 16.619 1.00 97.62 319 LEU A N 1
ATOM 2467 C CA . LEU A 1 319 ? -1.550 6.474 15.206 1.00 97.62 319 LEU A CA 1
ATOM 2468 C C . LEU A 1 319 ? -2.358 7.757 14.966 1.00 97.62 319 LEU A C 1
ATOM 2470 O O . LEU A 1 319 ? -1.806 8.713 14.430 1.00 97.62 319 LEU A O 1
ATOM 2474 N N . GLN A 1 320 ? -3.604 7.803 15.441 1.00 97.12 320 GLN A N 1
ATOM 2475 C CA . GLN A 1 320 ? -4.488 8.966 15.357 1.00 97.12 320 GLN A CA 1
ATOM 2476 C C . GLN A 1 320 ? -3.828 10.212 15.952 1.00 97.12 320 GLN A C 1
ATOM 2478 O O . GLN A 1 320 ? -3.665 11.213 15.261 1.00 97.12 320 GLN A O 1
ATOM 2483 N N . SER A 1 321 ? -3.322 10.115 17.187 1.00 97.56 321 SER A N 1
ATOM 2484 C CA . SER A 1 321 ? -2.628 11.227 17.854 1.00 97.56 321 SER A CA 1
ATOM 2485 C C . SER A 1 321 ? -1.458 11.775 17.028 1.00 97.56 321 SER A C 1
ATOM 2487 O O . SER A 1 321 ? -1.202 12.977 17.026 1.00 97.56 321 SER A O 1
ATOM 2489 N N . ARG A 1 322 ? -0.724 10.901 16.323 1.00 96.88 322 ARG A N 1
ATOM 2490 C CA . ARG A 1 322 ? 0.391 11.314 15.458 1.00 96.88 322 ARG A CA 1
ATOM 2491 C C . ARG A 1 322 ? -0.085 11.956 14.162 1.00 96.88 322 ARG A C 1
ATOM 2493 O O . ARG A 1 322 ? 0.558 12.899 13.722 1.00 96.88 322 ARG A O 1
ATOM 2500 N N . MET A 1 323 ? -1.163 11.459 13.564 1.00 94.38 323 MET A N 1
ATOM 2501 C CA . MET A 1 323 ? -1.704 12.001 12.316 1.00 94.38 323 MET A CA 1
ATOM 2502 C C . MET A 1 323 ? -2.343 13.375 12.522 1.00 94.38 323 MET A C 1
ATOM 2504 O O . MET A 1 323 ? -2.093 14.276 11.729 1.00 94.38 323 MET A O 1
ATOM 2508 N N . VAL A 1 324 ? -3.069 13.568 13.625 1.00 92.25 324 VAL A N 1
ATOM 2509 C CA . VAL A 1 324 ? -3.650 14.871 13.990 1.00 92.25 324 VAL A CA 1
ATOM 2510 C C . VAL A 1 324 ? -2.562 15.912 14.270 1.00 92.25 324 VAL A C 1
ATOM 2512 O O . VAL A 1 324 ? -2.711 17.066 13.902 1.00 92.25 324 VAL A O 1
ATOM 2515 N N . ALA A 1 325 ? -1.434 15.518 14.870 1.00 91.56 325 ALA A N 1
ATOM 2516 C CA . ALA A 1 325 ? -0.335 16.441 15.169 1.00 91.56 325 ALA A CA 1
ATOM 2517 C C . ALA A 1 325 ? 0.467 16.915 13.938 1.00 91.56 325 ALA A C 1
ATOM 2519 O O . ALA A 1 325 ? 1.305 17.807 14.075 1.00 91.56 325 ALA A O 1
ATOM 2520 N N . VAL A 1 326 ? 0.288 16.280 12.775 1.00 83.88 326 VAL A N 1
ATOM 2521 C CA . VAL A 1 326 ? 1.005 16.612 11.529 1.00 83.88 326 VAL A CA 1
ATOM 2522 C C . VAL A 1 326 ? 0.230 17.620 10.667 1.00 83.88 326 VAL A C 1
ATOM 2524 O O . VAL A 1 326 ? 0.841 18.241 9.797 1.00 83.88 326 VAL A O 1
ATOM 2527 N N . GLN A 1 327 ? -1.071 17.802 10.919 1.00 74.62 327 GLN A N 1
ATOM 2528 C CA . GLN A 1 327 ? -1.930 18.784 10.247 1.00 74.62 327 GLN A CA 1
ATOM 2529 C C . GLN A 1 327 ? -1.903 20.143 10.956 1.00 74.62 327 GLN A C 1
ATOM 2531 O O . GLN A 1 327 ? -1.914 21.166 10.234 1.00 74.62 327 GLN A O 1
#

pLDDT: mean 77.48, std 22.6, range [28.8, 98.44]

Organism: NCBI:txid3068

Foldseek 3Di:
DLPPQDFFFKWAFDDDPPPQRHRWIWTQHDDQDPVVQWTFTQTDDDPVVCVVCVRGDTHHSVGIDGDPPPPPDPPPPDDDDDPPDVVVVVVVVVVVCLPQLQLQCPPPDLLVVLLLLLLLVLQLQDAPPDDPDPPPDDDDPDDDDDDDDDDDDDDDDDDPDPPPPPPPDGHNQNCCCVPVVNPHAQPGPPPDALQRNLLSVLLLLLLCVVLNNQDPPPHDLLSSLVSSLVDSNDHQYPVNQCVPVNPQDCCCSVVSHHHSNNSSCSSLVHDPPDPDDPPRDVVSVVSCCPSVVDGLVVCLVPPQVSCPSNNTSVSSVVSSVSSNVVD

Mean predicted aligned error: 15.45 Å

Solvent-accessible surface area (backbone atoms only — not comparable to full-atom values): 19870 Å² total; per-residue (Å²): 133,74,88,78,78,45,62,69,41,44,29,29,27,40,95,53,93,53,66,72,48,40,74,18,33,27,30,26,75,42,69,74,35,81,89,78,58,23,35,40,29,39,55,73,33,52,68,68,42,28,70,77,32,77,88,30,49,76,41,42,65,93,32,52,42,75,52,80,72,82,69,71,83,76,74,80,78,72,83,77,78,86,78,90,69,67,67,64,57,58,54,55,51,56,54,51,57,69,65,41,60,27,52,70,48,67,94,53,53,70,70,56,41,33,51,49,57,45,48,16,54,39,42,46,46,33,57,75,91,79,72,81,87,77,78,79,73,78,81,78,91,78,78,99,66,94,73,89,76,82,82,79,85,78,84,91,84,79,80,90,68,85,73,80,68,88,75,80,76,79,40,53,28,35,44,22,44,74,72,53,78,56,63,59,48,44,93,62,24,94,83,56,47,36,60,55,36,48,38,54,49,47,52,52,52,54,31,18,52,74,54,43,39,55,50,91,74,87,67,52,46,61,63,30,45,55,51,33,59,74,44,72,91,49,91,43,51,73,66,54,50,36,69,76,71,37,87,73,39,89,65,32,53,84,77,77,38,64,33,53,64,62,49,37,27,53,31,69,74,48,60,96,79,62,82,82,84,78,79,72,55,68,67,59,54,52,52,46,53,57,46,72,77,42,56,64,70,59,40,48,72,77,42,43,73,80,27,55,92,72,51,25,43,76,48,51,55,54,34,41,58,50,38,52,72,73,110

Sequence (327 aa):
MADDLRKGCRVRLSGLSISILNDSEGCIVGPFDSATGRHPVKLLKPTEAVTAYPNGVKVKPANLERVQTHKQPVTEISKPKAKSKRAAQSFAGAAKDFMDPSSWALGMSPSKQAEWLVDCYRLSTVPSLLVPDYAMHGVDNSSNATLVYHMDIMPDNIVPGIAFYDRHSRMRVDDDYAWGGCNLHGLYDPEHTGDTIVSDFLLFCKLAVRHGVVPHRNWDWNKFLNKAAELLGYAFEKSDAKEKYGNENVFSVITGGRSLRATAEVVYGTSCMAGSDQEEDAEVLQLREVIEDGLLEEMMETQPELFEDVGGVAAWARLQSRMVAVQ